Protein AF-A0A1I8AZL4-F1 (afdb_monomer_lite)

InterPro domains:
  IPR000169 Cysteine peptidase, cysteine active site [PS00139] (176-187)
  IPR000668 Peptidase C1A, papain C-terminal [PF00112] (156-200)
  IPR038765 Papain-like cysteine peptidase superfamily [SSF54001] (91-202)

Foldseek 3Di:
DVVVVVVVVVVVVVVVPPDPPDPAPLVVLLVCVVVCPPCPSVVVNLVVCCVLLVVQAHDDPVLSNQVSVLQNVCVVVVHHDHSVRVNVLSNVQSVVCVVCVPPDHDGDHNLSRDDPVLVVQCQLDDDDPVPPDDPPPCPPPPPPPVPPPPPPPDPDDDLCVVPVLCNVLLVDDDDPPSHSCCVVVVVLSVVLSVVQVVCVVVVHHDDPDVVCSPDPPPD

Secondary structure (DSSP, 8-state):
-HHHHHHHHHHHHHHHSS---PPPHHHHHHHHGGG-TTSHHHHHHHHHHHHHHTTTS---HHHHHHHHHHHHHHHHTT----HHHHHHHHHHHHHHHHHSTTSS-----HHHHS-HHHHHHH-------TT----------S------------S---HHHHTGGGHHHHT------SSS-HHHHHHHHHHHHHHHHHHHHTT------TT-SS-TT--

pLDDT: mean 81.67, std 16.64, range [36.41, 97.75]

Structure (mmCIF, N/CA/C/O backbone):
data_AF-A0A1I8AZL4-F1
#
_entry.id   AF-A0A1I8AZL4-F1
#
loop_
_atom_site.group_PDB
_atom_site.id
_atom_site.type_symbol
_atom_site.label_atom_id
_atom_site.label_alt_id
_atom_site.label_comp_id
_atom_site.label_asym_id
_atom_site.label_entity_id
_atom_site.label_seq_id
_atom_site.pdbx_PDB_ins_code
_atom_site.Cartn_x
_atom_site.Cartn_y
_atom_site.Cartn_z
_atom_site.occupancy
_atom_site.B_iso_or_equiv
_atom_site.auth_seq_id
_atom_site.auth_comp_id
_atom_site.auth_asym_id
_atom_site.auth_atom_id
_atom_site.pdbx_PDB_model_num
ATOM 1 N N . MET A 1 1 ? -29.964 42.910 39.315 1.00 57.50 1 MET A N 1
ATOM 2 C CA . MET A 1 1 ? -28.602 42.397 39.606 1.00 57.50 1 MET A CA 1
ATOM 3 C C . MET A 1 1 ? -28.566 40.896 39.919 1.00 57.50 1 MET A C 1
ATOM 5 O O . MET A 1 1 ? -27.842 40.193 39.232 1.00 57.50 1 MET A O 1
ATOM 9 N N . LYS A 1 2 ? -29.392 40.355 40.836 1.00 55.28 2 LYS A N 1
ATOM 10 C CA . LYS A 1 2 ? -29.402 38.905 41.165 1.00 55.28 2 LYS A CA 1
ATOM 11 C C . LYS A 1 2 ? -29.653 37.951 39.973 1.00 55.28 2 LYS A C 1
ATOM 13 O O . LYS A 1 2 ? -29.017 36.909 39.899 1.00 55.28 2 LYS A O 1
ATOM 18 N N . LYS A 1 3 ? -30.506 38.318 39.004 1.00 54.09 3 LYS A N 1
ATOM 19 C CA . LYS A 1 3 ? -30.780 37.492 37.803 1.00 54.09 3 LYS A CA 1
ATOM 20 C C . LYS A 1 3 ? -29.596 37.392 36.821 1.00 54.09 3 LYS A C 1
ATOM 22 O O . LYS A 1 3 ? -29.449 36.369 36.170 1.00 54.09 3 LYS A O 1
ATOM 27 N N . ILE A 1 4 ? -28.738 38.415 36.746 1.00 63.59 4 ILE A N 1
ATOM 28 C CA . ILE A 1 4 ? -27.563 38.432 35.851 1.00 63.59 4 ILE A CA 1
ATOM 29 C C . ILE A 1 4 ? -26.441 37.550 36.415 1.00 63.59 4 ILE A C 1
ATOM 31 O O . ILE A 1 4 ? -25.789 36.832 35.666 1.00 63.59 4 ILE A O 1
ATOM 35 N N . ILE A 1 5 ? -26.275 37.541 37.742 1.00 64.25 5 ILE A N 1
ATOM 36 C CA . ILE A 1 5 ? -25.286 36.700 38.433 1.00 64.25 5 ILE A CA 1
ATOM 37 C C . ILE A 1 5 ? -25.615 35.212 38.245 1.00 64.25 5 ILE A C 1
ATOM 39 O O . ILE A 1 5 ? -24.725 34.430 37.939 1.00 64.25 5 ILE A O 1
ATOM 43 N N . ILE A 1 6 ? -26.896 34.829 38.323 1.00 68.44 6 ILE A N 1
ATOM 44 C CA . ILE A 1 6 ? -27.330 33.437 38.109 1.00 68.44 6 ILE A CA 1
ATOM 45 C C . ILE A 1 6 ? -27.052 32.978 36.669 1.00 68.44 6 ILE A C 1
ATOM 47 O O . ILE A 1 6 ? -26.569 31.869 36.471 1.00 68.44 6 ILE A O 1
ATOM 51 N N . ILE A 1 7 ? -27.285 33.831 35.664 1.00 69.44 7 ILE A N 1
ATOM 52 C CA . ILE A 1 7 ? -26.999 33.500 34.258 1.00 69.44 7 ILE A CA 1
ATOM 53 C C . ILE A 1 7 ? -25.492 33.338 34.027 1.00 69.44 7 ILE A C 1
ATOM 55 O O . ILE A 1 7 ? -25.085 32.376 33.384 1.00 69.44 7 ILE A O 1
ATOM 59 N N . PHE A 1 8 ? -24.654 34.213 34.593 1.00 61.19 8 PHE A N 1
ATOM 60 C CA . PHE A 1 8 ? -23.197 34.073 34.501 1.00 61.19 8 PHE A CA 1
ATOM 61 C C . PHE A 1 8 ? -22.679 32.831 35.232 1.00 61.19 8 PHE A C 1
ATOM 63 O O . PHE A 1 8 ? -21.804 32.155 34.705 1.00 61.19 8 PHE A O 1
ATOM 70 N N . SER A 1 9 ? -23.236 32.476 36.392 1.00 64.56 9 SER A N 1
ATOM 71 C CA . SER A 1 9 ? -22.875 31.239 37.096 1.00 64.56 9 SER A CA 1
ATOM 72 C C . SER A 1 9 ? -23.309 29.987 36.332 1.00 64.56 9 SER A C 1
ATOM 74 O O . SER A 1 9 ? -22.544 29.033 36.262 1.00 64.56 9 SER A O 1
ATOM 76 N N . ILE A 1 10 ? -24.490 29.992 35.706 1.00 65.56 10 ILE A N 1
ATOM 77 C CA . ILE A 1 10 ? -24.957 28.879 34.867 1.00 65.56 10 ILE A CA 1
ATOM 78 C C . ILE A 1 10 ? -24.106 28.770 33.596 1.00 65.56 10 ILE A C 1
ATOM 80 O O . ILE A 1 10 ? -23.675 27.675 33.258 1.00 65.56 10 ILE A O 1
ATOM 84 N N . LEU A 1 11 ? -23.788 29.882 32.926 1.00 60.03 11 LEU A N 1
ATOM 85 C CA . LEU A 1 11 ? -22.903 29.888 31.756 1.00 60.03 11 LEU A CA 1
ATOM 86 C C . LEU A 1 11 ? -21.470 29.476 32.110 1.00 60.03 11 LEU A C 1
ATOM 88 O O . LEU A 1 11 ? -20.845 28.773 31.327 1.00 60.03 11 LEU A O 1
ATOM 92 N N . LEU A 1 12 ? -20.961 29.846 33.289 1.00 59.78 12 LEU A N 1
ATOM 93 C CA . LEU A 1 12 ? -19.657 29.401 33.780 1.00 59.78 12 LEU A CA 1
ATOM 94 C C . LEU A 1 12 ? -19.668 27.896 34.092 1.00 59.78 12 LEU A C 1
ATOM 96 O O . LEU A 1 12 ? -18.727 27.206 33.732 1.00 59.78 12 LEU A O 1
ATOM 100 N N . ILE A 1 13 ? -20.743 27.353 34.673 1.00 59.44 13 ILE A N 1
ATOM 101 C CA . ILE A 1 13 ? -20.894 25.904 34.901 1.00 59.44 13 ILE A CA 1
ATOM 102 C C . ILE A 1 13 ? -21.040 25.145 33.569 1.00 59.44 13 ILE A C 1
ATOM 104 O O . ILE A 1 13 ? -20.417 24.099 33.390 1.00 59.44 13 ILE A O 1
ATOM 108 N N . ILE A 1 14 ? -21.782 25.684 32.597 1.00 56.72 14 ILE A N 1
ATOM 109 C CA . ILE A 1 14 ? -21.895 25.117 31.241 1.00 56.72 14 ILE A CA 1
ATOM 110 C C . ILE A 1 14 ? -20.537 25.180 30.512 1.00 56.72 14 ILE A C 1
ATOM 112 O O . ILE A 1 14 ? -20.168 24.229 29.837 1.00 56.72 14 ILE A O 1
ATOM 116 N N . ASN A 1 15 ? -19.745 26.240 30.709 1.00 51.78 15 ASN A N 1
ATOM 117 C CA . ASN A 1 15 ? -18.417 26.415 30.103 1.00 51.78 15 ASN A CA 1
ATOM 118 C C . ASN A 1 15 ? -17.266 25.742 30.888 1.00 51.78 15 ASN A C 1
ATOM 120 O O . ASN A 1 15 ? -16.141 25.704 30.410 1.00 51.78 15 ASN A O 1
ATOM 124 N N . ILE A 1 16 ? -17.519 25.217 32.092 1.00 51.12 16 ILE A N 1
ATOM 125 C CA . ILE A 1 16 ? -16.607 24.306 32.814 1.00 51.12 16 ILE A CA 1
ATOM 126 C C . ILE A 1 16 ? -16.961 22.841 32.495 1.00 51.12 16 ILE A C 1
ATOM 128 O O . ILE A 1 16 ? -16.108 21.957 32.565 1.00 51.12 16 ILE A O 1
ATOM 132 N N . THR A 1 17 ? -18.206 22.573 32.086 1.00 46.88 17 THR A N 1
ATOM 133 C CA . THR A 1 17 ? -18.660 21.262 31.588 1.00 46.88 17 THR A CA 1
ATOM 134 C C . THR A 1 17 ? -18.467 21.080 30.079 1.00 46.88 17 THR A C 1
ATOM 136 O O . THR A 1 17 ? -18.760 20.001 29.557 1.00 46.88 17 THR A O 1
ATOM 139 N N . THR A 1 18 ? -17.870 22.054 29.378 1.00 46.81 18 THR A N 1
ATOM 140 C CA . THR A 1 18 ? -17.284 21.869 28.041 1.00 46.81 18 THR A CA 1
ATOM 141 C C . THR A 1 18 ? -16.035 20.983 28.134 1.00 46.81 18 THR A C 1
ATOM 143 O O . THR A 1 18 ? -14.887 21.406 28.100 1.00 46.81 18 THR A O 1
ATOM 146 N N . THR A 1 19 ? -16.309 19.686 28.263 1.00 46.75 19 THR A N 1
ATOM 147 C CA . THR A 1 19 ? -15.506 18.551 27.807 1.00 46.75 19 THR A CA 1
ATOM 148 C C . THR A 1 19 ? -14.024 18.572 28.198 1.00 46.75 19 THR A C 1
ATOM 150 O O . THR A 1 19 ? -13.158 18.919 27.392 1.00 46.75 19 THR A O 1
ATOM 153 N N . LYS A 1 20 ? -13.691 18.000 29.365 1.00 42.03 20 LYS A N 1
ATOM 154 C CA . LYS A 1 20 ? -12.466 17.185 29.446 1.00 42.03 20 LYS A CA 1
ATOM 155 C C . LYS A 1 20 ? -12.614 16.075 28.403 1.00 42.03 20 LYS A C 1
ATOM 157 O O . LYS A 1 20 ? -13.238 15.049 28.661 1.00 42.03 20 LYS A O 1
ATOM 162 N N . LYS A 1 21 ? -12.134 16.322 27.186 1.00 58.59 21 LYS A N 1
ATOM 163 C CA . LYS A 1 21 ? -12.084 15.319 26.129 1.00 58.59 21 LYS A CA 1
ATOM 164 C C . LYS A 1 21 ? -10.988 14.345 26.538 1.00 58.59 21 LYS A C 1
ATOM 166 O O . LYS A 1 21 ? -9.808 14.646 26.387 1.00 58.59 21 LYS A O 1
ATOM 171 N N . TYR A 1 22 ? -11.383 13.243 27.171 1.00 61.88 22 TYR A N 1
ATOM 172 C CA . TYR A 1 22 ? -10.455 12.157 27.460 1.00 61.88 22 TYR A CA 1
ATOM 173 C C . TYR A 1 22 ? -9.790 11.729 26.144 1.00 61.88 22 TYR A C 1
ATOM 175 O O . TYR A 1 22 ? -10.479 11.694 25.117 1.00 61.88 22 TYR A O 1
ATOM 183 N N . PRO A 1 23 ? -8.468 11.485 26.149 1.00 73.88 23 PRO A N 1
ATOM 184 C CA . PRO A 1 23 ? -7.766 11.049 24.953 1.00 73.88 23 PRO A CA 1
ATOM 185 C C . PRO A 1 23 ? -8.394 9.753 24.441 1.00 73.88 23 PRO A C 1
ATOM 187 O O . PRO A 1 23 ? -8.890 8.937 25.220 1.00 73.88 23 PRO A O 1
ATOM 190 N N . ASP A 1 24 ? -8.422 9.594 23.121 1.00 87.06 24 ASP A N 1
ATOM 191 C CA . ASP A 1 24 ? -8.959 8.389 22.503 1.00 87.06 24 ASP A CA 1
ATOM 192 C C . ASP A 1 24 ? -8.153 7.166 22.996 1.00 87.06 24 ASP A C 1
ATOM 194 O O . ASP A 1 24 ? -6.919 7.210 22.943 1.00 87.06 24 ASP A O 1
ATOM 198 N N . PRO A 1 25 ? -8.794 6.077 23.469 1.00 88.19 25 PRO A N 1
ATOM 199 C CA . PRO A 1 25 ? -8.074 4.906 23.977 1.00 88.19 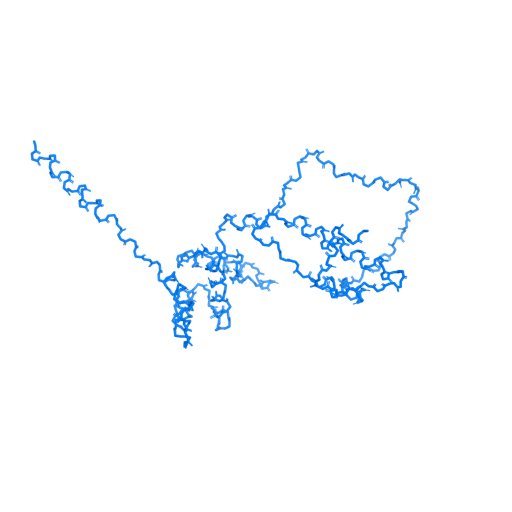25 PRO A CA 1
ATOM 200 C C . PRO A 1 25 ? -7.079 4.315 22.969 1.00 88.19 25 PRO A C 1
ATOM 202 O O . PRO A 1 25 ? -6.038 3.783 23.358 1.00 88.19 25 PRO A O 1
ATOM 205 N N . LEU A 1 26 ? -7.371 4.430 21.669 1.00 89.12 26 LEU A N 1
ATOM 206 C CA . LEU A 1 26 ? -6.462 4.015 20.606 1.00 89.12 26 LEU A CA 1
ATOM 207 C C . LEU A 1 26 ? -5.189 4.867 20.592 1.00 89.12 26 LEU A C 1
ATOM 209 O O . LEU A 1 26 ? -4.090 4.327 20.473 1.00 89.12 26 LEU A O 1
ATOM 213 N N . GLU A 1 27 ? -5.320 6.186 20.738 1.00 85.31 27 GLU A N 1
ATOM 214 C CA . GLU A 1 27 ? -4.174 7.098 20.769 1.00 85.31 27 GLU A CA 1
ATOM 215 C C . GLU A 1 27 ? -3.281 6.830 21.984 1.00 85.31 27 GLU A C 1
ATOM 217 O O . GLU A 1 27 ? -2.057 6.827 21.850 1.00 85.31 27 GLU A O 1
ATOM 222 N N . GLU A 1 28 ? -3.867 6.551 23.150 1.00 86.94 28 GLU A N 1
ATOM 223 C CA . GLU A 1 28 ? -3.118 6.200 24.362 1.00 86.94 28 GLU A CA 1
ATOM 224 C C . GLU A 1 28 ? -2.287 4.921 24.166 1.00 86.94 28 GLU A C 1
ATOM 226 O O . GLU A 1 28 ? -1.084 4.908 24.439 1.00 86.94 28 GLU A O 1
ATOM 231 N N . LEU A 1 29 ? -2.898 3.869 23.610 1.00 88.44 29 LEU A N 1
ATOM 232 C CA . LEU A 1 29 ? -2.219 2.602 23.331 1.00 88.44 29 LEU A CA 1
ATOM 233 C C . LEU A 1 29 ? -1.108 2.754 22.283 1.00 88.44 29 LEU A C 1
ATOM 235 O O . LEU A 1 29 ? -0.016 2.215 22.466 1.00 88.44 29 LEU A O 1
ATOM 239 N N . ILE A 1 30 ? -1.346 3.519 21.213 1.00 86.50 30 ILE A N 1
ATOM 240 C CA . ILE A 1 30 ? -0.335 3.787 20.178 1.00 86.50 30 ILE A CA 1
ATOM 241 C C . ILE A 1 30 ? 0.849 4.570 20.760 1.00 86.50 30 ILE A C 1
ATOM 243 O O . ILE A 1 30 ? 2.002 4.243 20.472 1.00 86.50 30 ILE A O 1
ATOM 247 N N . ASN A 1 31 ? 0.587 5.580 21.596 1.00 83.81 31 ASN A N 1
ATOM 248 C CA . ASN A 1 31 ? 1.631 6.388 22.233 1.00 83.81 31 ASN A CA 1
ATOM 249 C C . ASN A 1 31 ? 2.506 5.573 23.197 1.00 83.81 31 ASN A C 1
ATOM 251 O O . ASN A 1 31 ? 3.670 5.916 23.390 1.00 83.81 31 ASN A O 1
ATOM 255 N N . GLY A 1 32 ? 1.972 4.495 23.775 1.00 82.12 32 GLY A N 1
ATOM 256 C CA . GLY A 1 32 ? 2.722 3.586 24.640 1.00 82.12 32 GLY A CA 1
ATOM 257 C C . GLY A 1 32 ? 3.666 2.626 23.901 1.00 82.12 32 GLY A C 1
ATOM 258 O O . GLY A 1 32 ? 4.610 2.124 24.506 1.00 82.12 32 GLY A O 1
ATOM 259 N N . LEU A 1 33 ? 3.468 2.381 22.596 1.00 80.94 33 LEU A N 1
ATOM 260 C CA . LEU A 1 33 ? 4.239 1.383 21.833 1.00 80.94 33 LEU A CA 1
ATOM 261 C C . LEU A 1 33 ? 5.769 1.582 21.832 1.00 80.94 33 LEU A C 1
ATOM 263 O O . LEU A 1 33 ? 6.471 0.572 21.877 1.00 80.94 33 LEU A O 1
ATOM 267 N N . PRO A 1 34 ? 6.328 2.808 21.753 1.00 76.88 34 PRO A N 1
ATOM 268 C CA . PRO A 1 34 ? 7.780 3.000 21.747 1.00 76.88 34 PRO A CA 1
ATOM 269 C C . PRO A 1 34 ? 8.486 2.556 23.040 1.00 76.88 34 PRO A C 1
ATOM 271 O O . PRO A 1 34 ? 9.690 2.328 23.007 1.00 76.88 34 PRO A O 1
ATOM 274 N N . GLY A 1 35 ? 7.760 2.430 24.158 1.00 72.75 35 GLY A N 1
ATOM 275 C CA . GLY A 1 35 ? 8.291 1.993 25.457 1.00 72.75 35 GLY A CA 1
ATOM 276 C C . GLY A 1 35 ? 8.001 0.528 25.808 1.00 72.75 35 GLY A C 1
ATOM 277 O O . GLY A 1 35 ? 8.213 0.123 26.949 1.00 72.75 35 GLY A O 1
ATOM 278 N N . ASP A 1 36 ? 7.477 -0.265 24.870 1.00 80.44 36 ASP A N 1
ATOM 279 C CA . ASP A 1 36 ? 6.947 -1.604 25.144 1.00 80.44 36 ASP A CA 1
ATOM 280 C C . ASP A 1 36 ? 7.998 -2.725 25.047 1.00 80.44 36 ASP A C 1
ATOM 282 O O . ASP A 1 36 ? 7.994 -3.528 24.113 1.00 80.44 36 ASP A O 1
ATOM 286 N N . SER A 1 37 ? 8.899 -2.810 26.028 1.00 73.06 37 SER A N 1
ATOM 287 C CA . SER A 1 37 ? 9.992 -3.800 26.033 1.00 73.06 37 SER A CA 1
ATOM 288 C C . SER A 1 37 ? 9.531 -5.266 26.053 1.00 73.06 37 SER A C 1
ATOM 290 O O . SER A 1 37 ? 10.267 -6.140 25.602 1.00 73.06 37 SER A O 1
ATOM 292 N N . TYR A 1 38 ? 8.332 -5.547 26.576 1.00 77.56 38 TYR A N 1
ATOM 293 C CA . TYR A 1 38 ? 7.810 -6.910 26.767 1.00 77.56 38 TYR A CA 1
ATOM 294 C C . TYR A 1 38 ? 6.620 -7.252 25.853 1.00 77.56 38 TYR A C 1
ATOM 296 O O . TYR A 1 38 ? 6.034 -8.324 25.991 1.00 77.56 38 TYR A O 1
ATOM 304 N N . GLY A 1 39 ? 6.232 -6.363 24.931 1.00 84.19 39 GLY A N 1
ATOM 305 C CA . GLY A 1 39 ? 5.087 -6.586 24.038 1.00 84.19 39 GLY A CA 1
ATOM 306 C C . GLY A 1 39 ? 3.713 -6.507 24.725 1.00 84.19 39 GLY A C 1
ATOM 307 O O . GLY A 1 39 ? 2.712 -6.948 24.157 1.00 84.19 39 GLY A O 1
ATOM 308 N N . VAL A 1 40 ? 3.641 -5.981 25.951 1.00 86.19 40 VAL A N 1
ATOM 309 C CA . VAL A 1 40 ? 2.408 -5.899 26.751 1.00 86.19 40 VAL A CA 1
ATOM 310 C C . VAL A 1 40 ? 1.451 -4.868 26.160 1.00 86.19 40 VAL A C 1
ATOM 312 O O . VAL A 1 40 ? 0.250 -5.123 26.060 1.00 86.19 40 VAL A O 1
ATOM 315 N N . ILE A 1 41 ? 1.964 -3.701 25.768 1.00 86.56 41 ILE A N 1
ATOM 316 C CA . ILE A 1 41 ? 1.155 -2.631 25.167 1.00 86.56 41 ILE A CA 1
ATOM 317 C C . ILE A 1 41 ? 0.691 -3.062 23.775 1.00 86.56 41 ILE A C 1
ATOM 319 O O . ILE A 1 41 ? -0.475 -2.874 23.434 1.00 86.56 41 ILE A O 1
ATOM 323 N N . LEU A 1 42 ? 1.565 -3.721 23.015 1.00 87.12 42 LEU A N 1
ATOM 324 C CA . LEU A 1 42 ? 1.249 -4.337 21.734 1.00 87.12 42 LEU A CA 1
ATOM 325 C C . LEU A 1 42 ? 0.118 -5.367 21.866 1.00 87.12 42 LEU A C 1
ATOM 327 O O . LEU A 1 42 ? -0.836 -5.321 21.092 1.00 87.12 42 LEU A O 1
ATOM 331 N N . GLY A 1 43 ? 0.179 -6.254 22.865 1.00 90.50 43 GLY A N 1
ATOM 332 C CA . GLY A 1 43 ? -0.887 -7.219 23.149 1.00 90.50 43 GLY A CA 1
ATOM 333 C C . GLY A 1 43 ? -2.220 -6.541 23.476 1.00 90.50 43 GLY A C 1
ATOM 334 O O . GLY A 1 43 ? -3.238 -6.846 22.857 1.00 90.50 43 GLY A O 1
ATOM 335 N N . LYS A 1 44 ? -2.204 -5.543 24.372 1.00 92.62 44 LYS A N 1
ATOM 336 C CA . LYS A 1 44 ? -3.398 -4.751 24.718 1.00 92.62 44 LYS A CA 1
ATOM 337 C C . LYS A 1 44 ? -3.989 -4.024 23.511 1.00 92.62 44 LYS A C 1
ATOM 339 O O . LYS A 1 44 ? -5.209 -3.956 23.384 1.00 92.62 44 LYS A O 1
ATOM 344 N N . LEU A 1 45 ? -3.143 -3.489 22.630 1.00 92.69 45 LEU A N 1
ATOM 345 C CA . LEU A 1 45 ? -3.575 -2.830 21.402 1.00 92.69 45 LEU A CA 1
ATOM 346 C C . LEU A 1 45 ? -4.233 -3.817 20.437 1.00 92.69 45 LEU A C 1
ATOM 348 O O . LEU A 1 45 ? -5.314 -3.531 19.934 1.00 92.69 45 LEU A O 1
ATOM 352 N N . ILE A 1 46 ? -3.637 -4.990 20.220 1.00 94.44 46 ILE A N 1
ATOM 353 C CA . ILE A 1 46 ? -4.232 -6.041 19.383 1.00 94.44 46 ILE A CA 1
ATOM 354 C C . ILE A 1 46 ? -5.601 -6.461 19.934 1.00 94.44 46 ILE A C 1
ATOM 356 O O . ILE A 1 46 ? -6.572 -6.517 19.177 1.00 94.44 46 ILE A O 1
ATOM 360 N N . ASP A 1 47 ? -5.711 -6.689 21.245 1.00 95.38 47 ASP A N 1
ATOM 361 C CA . ASP A 1 47 ? -6.978 -7.040 21.895 1.00 95.38 47 ASP A CA 1
ATOM 362 C C . ASP A 1 47 ? -8.025 -5.931 21.758 1.00 95.38 47 ASP A C 1
ATOM 364 O O . ASP A 1 47 ? -9.207 -6.201 21.515 1.00 95.38 47 ASP A O 1
ATOM 368 N N . TYR A 1 48 ? -7.598 -4.674 21.895 1.00 95.75 48 TYR A N 1
ATOM 369 C CA . TYR A 1 48 ? -8.458 -3.515 21.705 1.00 95.75 48 TYR A CA 1
ATOM 370 C C . TYR A 1 48 ? -8.970 -3.433 20.264 1.00 95.75 48 TYR A C 1
ATOM 372 O O . TYR A 1 48 ? -10.178 -3.351 20.051 1.00 95.75 48 TYR A O 1
ATOM 380 N N . LEU A 1 49 ? -8.080 -3.541 19.274 1.00 96.62 49 LEU A N 1
ATOM 381 C CA . LEU A 1 49 ? -8.423 -3.526 17.850 1.00 96.62 49 LEU A CA 1
ATOM 382 C C . LEU A 1 49 ? -9.362 -4.678 17.479 1.00 96.62 49 LEU A C 1
ATOM 384 O O . LEU A 1 49 ? -10.336 -4.468 16.758 1.00 96.62 49 LEU A O 1
ATOM 388 N N . LYS A 1 50 ? -9.124 -5.879 18.017 1.00 96.88 50 LYS A N 1
ATOM 389 C CA . LYS A 1 50 ? -9.981 -7.052 17.805 1.00 96.88 50 LYS A CA 1
ATOM 390 C C . LYS A 1 50 ? -11.407 -6.810 18.295 1.00 96.88 50 LYS A C 1
ATOM 392 O O . LYS A 1 50 ? -12.357 -7.159 17.599 1.00 96.88 50 LYS A O 1
ATOM 397 N N . LYS A 1 51 ? -11.569 -6.179 19.462 1.00 97.06 51 LYS A N 1
ATOM 398 C CA . LYS A 1 51 ? -12.886 -5.801 20.004 1.00 97.06 51 LYS A CA 1
ATOM 399 C C . LYS A 1 51 ? -13.528 -4.659 19.216 1.00 97.06 51 LYS A C 1
ATOM 401 O O . LYS A 1 51 ? -14.714 -4.728 18.915 1.00 97.06 51 LYS A O 1
ATOM 406 N N . LEU A 1 52 ? -12.748 -3.632 18.880 1.00 96.81 52 LEU A N 1
ATOM 407 C CA . LEU A 1 52 ? -13.219 -2.427 18.197 1.00 96.81 52 LEU A CA 1
ATOM 408 C C . LEU A 1 52 ? -13.717 -2.722 16.776 1.00 96.81 52 LEU A C 1
ATOM 410 O O . LEU A 1 52 ? -14.735 -2.172 16.351 1.00 96.81 52 LEU A O 1
ATOM 414 N N . LEU A 1 53 ? -12.985 -3.567 16.044 1.00 97.50 53 LEU A N 1
ATOM 415 C CA . LEU A 1 53 ? -13.212 -3.834 14.623 1.00 97.50 53 LEU A CA 1
ATOM 416 C C . LEU A 1 53 ? -13.924 -5.155 14.353 1.00 97.50 53 LEU A C 1
ATOM 418 O O . LEU A 1 53 ? -14.577 -5.263 13.321 1.00 97.50 53 LEU A O 1
ATOM 422 N N . GLY A 1 54 ? -13.852 -6.133 15.260 1.00 95.88 54 GLY A N 1
ATOM 423 C CA . GLY A 1 54 ? -14.409 -7.477 15.070 1.00 95.88 54 GLY A CA 1
ATOM 424 C C . GLY A 1 54 ? -15.853 -7.525 14.546 1.00 95.88 54 GLY A C 1
ATOM 425 O O . GLY A 1 54 ? -16.105 -8.288 13.614 1.00 95.88 54 GLY A O 1
ATOM 426 N N . PRO A 1 55 ? -16.791 -6.702 15.060 1.00 96.88 55 PRO A N 1
ATOM 427 C CA . PRO A 1 55 ? -18.169 -6.668 14.559 1.00 96.88 55 PRO A CA 1
ATOM 428 C C . PRO A 1 55 ? -18.332 -6.133 13.125 1.00 96.88 55 PRO A C 1
ATOM 430 O O . PRO A 1 55 ? -19.360 -6.376 12.503 1.00 96.88 55 PRO A O 1
ATOM 433 N N . ILE A 1 56 ? -17.355 -5.377 12.614 1.00 96.88 56 ILE A N 1
ATOM 434 C CA . ILE A 1 56 ? -17.431 -4.647 11.336 1.00 96.88 56 ILE A CA 1
ATOM 435 C C . ILE A 1 56 ? -16.565 -5.331 10.275 1.00 96.88 56 ILE A C 1
ATOM 437 O O . ILE A 1 56 ? -17.005 -5.605 9.161 1.00 96.88 56 ILE A O 1
ATOM 441 N N . LEU A 1 57 ? -15.309 -5.582 10.630 1.00 96.31 57 LEU A N 1
ATOM 442 C CA . LEU A 1 57 ? -14.278 -6.143 9.780 1.00 96.31 57 LEU A CA 1
ATOM 443 C C . LEU A 1 57 ? -13.489 -7.154 10.624 1.00 96.31 57 LEU A C 1
ATOM 445 O O . LEU A 1 57 ? -12.535 -6.767 11.302 1.00 96.31 57 LEU A O 1
ATOM 449 N N . PRO A 1 58 ? -13.890 -8.437 10.635 1.00 94.94 58 PRO A N 1
ATOM 450 C CA . PRO A 1 58 ? -13.179 -9.455 11.392 1.00 94.94 58 PRO A CA 1
ATOM 451 C C . PRO A 1 58 ? -11.785 -9.663 10.789 1.00 94.94 58 PRO A C 1
ATOM 453 O O . PRO A 1 58 ? -11.647 -10.131 9.658 1.00 94.94 58 PRO A O 1
ATOM 456 N N . LEU A 1 59 ? -10.758 -9.290 11.553 1.00 95.81 59 LEU A N 1
ATOM 457 C CA . LEU A 1 59 ? -9.350 -9.428 11.188 1.00 95.81 59 LEU A CA 1
ATOM 458 C C . LEU A 1 59 ? -8.739 -10.636 11.900 1.00 95.81 59 LEU A C 1
ATOM 460 O O . LEU A 1 59 ? -8.999 -10.863 13.084 1.00 95.81 59 LEU A O 1
ATOM 464 N N . ASN A 1 60 ? -7.906 -11.396 11.190 1.00 95.62 60 ASN A N 1
ATOM 465 C CA . ASN A 1 60 ? -7.090 -12.434 11.824 1.00 95.62 60 ASN A CA 1
ATOM 466 C C . ASN A 1 60 ? -5.870 -11.831 12.551 1.00 95.62 60 ASN A C 1
ATOM 468 O O . ASN A 1 60 ? -5.556 -10.650 12.401 1.00 95.62 60 ASN A O 1
ATOM 472 N N . ASP A 1 61 ? -5.145 -12.648 13.317 1.00 93.75 61 ASP A N 1
ATOM 473 C CA . ASP A 1 61 ? -4.022 -12.170 14.134 1.00 93.75 61 ASP A CA 1
ATOM 474 C C . ASP A 1 61 ? -2.874 -11.566 13.302 1.00 93.75 61 ASP A C 1
ATOM 476 O O . ASP A 1 61 ? -2.204 -10.640 13.760 1.00 93.75 61 ASP A O 1
ATOM 480 N N . ALA A 1 62 ? -2.647 -12.039 12.071 1.00 94.75 62 ALA A N 1
ATOM 481 C CA . ALA A 1 62 ? -1.641 -11.462 11.178 1.00 94.75 62 ALA A CA 1
ATOM 482 C C . ALA A 1 62 ? -2.086 -10.095 10.631 1.00 94.75 62 ALA A C 1
ATOM 484 O O . ALA A 1 62 ? -1.284 -9.167 10.568 1.00 94.75 62 ALA A O 1
ATOM 485 N N . GLU A 1 63 ? -3.368 -9.950 10.286 1.00 95.75 63 GLU A N 1
ATOM 486 C CA . GLU A 1 63 ? -3.962 -8.683 9.846 1.00 95.75 63 GLU A CA 1
ATOM 487 C C . GLU A 1 63 ? -3.992 -7.647 10.985 1.00 95.75 63 GLU A C 1
ATOM 489 O O . GLU A 1 63 ? -3.721 -6.474 10.747 1.00 95.75 63 GLU A O 1
ATOM 494 N N . LEU A 1 64 ? -4.239 -8.068 12.232 1.00 95.75 64 LEU A N 1
ATOM 495 C CA . LEU A 1 64 ? -4.165 -7.194 13.412 1.00 95.75 64 LEU A CA 1
ATOM 496 C C . LEU A 1 64 ? -2.733 -6.722 13.700 1.00 95.75 64 LEU A C 1
ATOM 498 O O . LEU A 1 64 ? -2.525 -5.560 14.058 1.00 95.75 64 LEU A O 1
ATOM 502 N N . ARG A 1 65 ? -1.737 -7.599 13.528 1.00 92.88 65 ARG A N 1
ATOM 503 C CA . ARG A 1 65 ? -0.318 -7.229 13.647 1.00 92.88 65 ARG A CA 1
ATOM 504 C C . ARG A 1 65 ? 0.102 -6.244 12.559 1.00 92.88 65 ARG A C 1
ATOM 506 O O . ARG A 1 65 ? 0.709 -5.233 12.894 1.00 92.88 65 ARG A O 1
ATOM 513 N N . ASP A 1 66 ? -0.258 -6.493 11.297 1.00 94.62 66 ASP A N 1
ATOM 514 C CA . ASP A 1 66 ? 0.021 -5.549 10.203 1.00 94.62 66 ASP A CA 1
ATOM 515 C C . ASP A 1 66 ? -0.645 -4.195 10.471 1.00 94.62 66 ASP A C 1
ATOM 517 O O . ASP A 1 66 ? 0.043 -3.179 10.460 1.00 94.62 66 ASP A O 1
ATOM 521 N N . LEU A 1 67 ? -1.932 -4.172 10.845 1.00 95.81 67 LEU A N 1
ATOM 522 C CA . LEU A 1 67 ? -2.631 -2.935 11.212 1.00 95.81 67 LEU A CA 1
ATOM 523 C C . LEU A 1 67 ? -1.914 -2.184 12.342 1.00 95.81 67 LEU A C 1
ATOM 525 O O . LEU A 1 67 ? -1.787 -0.962 12.291 1.00 95.81 67 LEU A O 1
ATOM 529 N N . THR A 1 68 ? -1.405 -2.902 13.340 1.00 93.06 68 THR A N 1
ATOM 530 C CA . THR A 1 68 ? -0.664 -2.291 14.447 1.00 93.06 68 THR A CA 1
ATOM 531 C C . THR A 1 68 ? 0.641 -1.644 13.978 1.00 93.06 68 THR A C 1
ATOM 533 O O . THR A 1 68 ? 0.959 -0.532 14.401 1.00 93.06 68 THR A O 1
ATOM 536 N N . GLU A 1 69 ? 1.374 -2.283 13.064 1.00 91.94 69 GLU A N 1
ATOM 537 C CA . GLU A 1 69 ? 2.556 -1.669 12.449 1.00 91.94 69 GLU A CA 1
ATOM 538 C C . GLU A 1 69 ? 2.187 -0.440 11.609 1.00 91.94 69 GLU A C 1
ATOM 540 O O . GLU A 1 69 ? 2.869 0.579 11.709 1.00 91.94 69 GLU A O 1
ATOM 545 N N . ARG A 1 70 ? 1.066 -0.455 10.871 1.00 93.75 70 ARG A N 1
ATOM 546 C CA . ARG A 1 70 ? 0.582 0.739 10.145 1.00 93.75 70 ARG A CA 1
ATOM 547 C C . ARG A 1 70 ? 0.226 1.888 11.086 1.00 93.75 70 ARG A C 1
ATOM 549 O O . ARG A 1 70 ? 0.580 3.033 10.815 1.00 93.75 70 ARG A O 1
ATOM 556 N N . LEU A 1 71 ? -0.424 1.605 12.213 1.00 93.06 71 LEU A N 1
ATOM 557 C CA . LEU A 1 71 ? -0.729 2.613 13.235 1.00 93.06 71 LEU A CA 1
ATOM 558 C C . LEU A 1 71 ? 0.549 3.185 13.868 1.00 93.06 71 LEU A C 1
ATOM 560 O O . LEU A 1 71 ? 0.639 4.388 14.118 1.00 93.06 71 LEU A O 1
ATOM 564 N N . ARG A 1 72 ? 1.575 2.348 14.069 1.00 89.88 72 ARG A N 1
ATOM 565 C CA . ARG A 1 72 ? 2.902 2.796 14.512 1.00 89.88 72 ARG A CA 1
ATOM 566 C C . ARG A 1 72 ? 3.586 3.668 13.454 1.00 89.88 72 ARG A C 1
ATOM 568 O O . ARG A 1 72 ? 4.198 4.674 13.808 1.00 89.88 72 ARG A O 1
ATOM 575 N N . GLU A 1 73 ? 3.483 3.315 12.175 1.00 89.44 73 GLU A N 1
ATOM 576 C CA . GLU A 1 73 ? 3.998 4.117 11.058 1.00 89.44 73 GLU A CA 1
ATOM 577 C C . GLU A 1 73 ? 3.327 5.495 10.987 1.00 89.44 73 GLU A C 1
ATOM 579 O O . GLU A 1 73 ? 4.040 6.493 10.891 1.00 89.44 73 GLU A O 1
ATOM 584 N N . LEU A 1 74 ? 1.997 5.579 11.131 1.00 91.12 74 LEU A N 1
ATOM 585 C CA . LEU A 1 74 ? 1.282 6.862 11.242 1.00 91.12 74 LEU A CA 1
ATOM 586 C C . LEU A 1 74 ? 1.829 7.708 12.387 1.00 91.12 74 LEU A C 1
ATOM 588 O O . LEU A 1 74 ? 2.110 8.894 12.210 1.00 91.12 74 LEU A O 1
ATOM 592 N N . LYS A 1 75 ? 2.040 7.087 13.552 1.00 89.12 75 LYS A N 1
ATOM 593 C CA . LYS A 1 75 ? 2.543 7.807 14.718 1.00 89.12 75 LYS A CA 1
ATOM 594 C C . LYS A 1 75 ? 3.958 8.340 14.514 1.00 89.12 75 LYS A C 1
ATOM 596 O O . LYS A 1 75 ? 4.247 9.449 14.957 1.00 89.12 75 LYS A O 1
ATOM 601 N N . ARG A 1 76 ? 4.831 7.587 13.832 1.00 88.44 76 ARG A N 1
ATOM 602 C CA . ARG A 1 76 ? 6.200 8.030 13.499 1.00 88.44 76 ARG A CA 1
ATOM 603 C C . ARG A 1 76 ? 6.223 9.294 12.644 1.00 88.44 76 ARG A C 1
ATOM 605 O O . ARG A 1 76 ? 7.197 10.032 12.706 1.00 88.44 76 ARG A O 1
ATOM 612 N N . VAL A 1 77 ? 5.172 9.535 11.864 1.00 88.25 77 VAL A N 1
ATOM 613 C CA . VAL A 1 77 ? 5.021 10.735 11.028 1.00 88.25 77 VAL A CA 1
ATOM 614 C C . VAL A 1 77 ? 4.107 11.778 11.679 1.00 88.25 77 VAL A C 1
ATOM 616 O O . VAL A 1 77 ? 3.587 12.654 10.996 1.00 88.25 77 VAL A O 1
ATOM 619 N N . GLU A 1 78 ? 3.915 11.671 12.999 1.00 90.38 78 GLU A N 1
ATOM 620 C CA . GLU A 1 78 ? 3.125 12.580 13.839 1.00 90.38 78 GLU A CA 1
ATOM 621 C C . GLU A 1 78 ? 1.647 12.689 13.435 1.00 90.38 78 GLU A C 1
ATOM 623 O O . GLU A 1 78 ? 0.970 13.672 13.734 1.00 90.38 78 GLU A O 1
ATOM 628 N N . LEU A 1 79 ? 1.116 11.648 12.792 1.00 89.81 79 LEU A N 1
ATOM 629 C CA . LEU A 1 79 ? -0.301 11.522 12.479 1.00 89.81 79 LEU A CA 1
ATOM 630 C C . LEU A 1 79 ? -0.982 10.593 13.487 1.00 89.81 79 LEU A C 1
ATOM 632 O O . LEU A 1 79 ? -0.393 9.623 13.970 1.00 89.81 79 LEU A O 1
ATOM 636 N N . SER A 1 80 ? -2.243 10.884 13.800 1.00 86.62 80 SER A N 1
ATOM 637 C CA . SER A 1 80 ? -3.095 10.023 14.617 1.00 86.62 80 SER A CA 1
ATOM 638 C C . SER A 1 80 ? -4.424 9.750 13.921 1.00 86.62 80 SER A C 1
ATOM 640 O O . SER A 1 80 ? -4.842 10.468 13.008 1.00 86.62 80 SER A O 1
ATOM 642 N N . ILE A 1 81 ? -5.069 8.670 14.347 1.00 91.75 81 ILE A N 1
ATOM 643 C CA . ILE A 1 81 ? -6.402 8.267 13.918 1.00 91.75 81 ILE A CA 1
ATOM 644 C C . ILE A 1 81 ? -7.197 7.899 15.168 1.00 91.75 81 ILE A C 1
ATOM 646 O O . ILE A 1 81 ? -6.674 7.249 16.073 1.00 91.75 81 ILE A O 1
ATOM 650 N N . THR A 1 82 ? -8.449 8.341 15.230 1.00 93.19 82 THR A N 1
ATOM 651 C CA . THR A 1 82 ? -9.344 8.044 16.353 1.00 93.19 82 THR A CA 1
ATOM 652 C C . THR A 1 82 ? -9.984 6.672 16.176 1.00 93.19 82 THR A C 1
ATOM 654 O O . THR A 1 82 ? -10.084 6.156 15.060 1.00 93.19 82 THR A O 1
ATOM 657 N N . SER A 1 83 ? -10.486 6.091 17.260 1.00 94.75 83 SER A N 1
ATOM 658 C CA . SER A 1 83 ? -11.231 4.831 17.233 1.00 94.75 83 SER A CA 1
ATOM 659 C C . SER A 1 83 ? -12.457 4.917 16.321 1.00 94.75 83 SER A C 1
ATOM 661 O O . SER A 1 83 ? -12.704 4.012 15.525 1.00 94.75 83 SER A O 1
ATOM 663 N N . ALA A 1 84 ? -13.184 6.037 16.379 1.00 94.62 84 ALA A N 1
ATOM 664 C CA . ALA A 1 84 ? -14.350 6.277 15.532 1.00 94.62 84 ALA A CA 1
ATOM 665 C C . ALA A 1 84 ? -13.974 6.359 14.043 1.00 94.62 84 ALA A C 1
ATOM 667 O O . ALA A 1 84 ? -14.638 5.765 13.195 1.00 94.62 84 ALA A O 1
ATOM 668 N N . GLU A 1 85 ? -12.884 7.058 13.718 1.00 94.69 85 GLU A N 1
ATOM 669 C CA . GLU A 1 85 ? -12.409 7.164 12.340 1.00 94.69 85 GLU A CA 1
ATOM 670 C C . GLU A 1 85 ? -11.915 5.811 11.817 1.00 94.69 85 GLU A C 1
ATOM 672 O O . GLU A 1 85 ? -12.256 5.415 10.704 1.00 94.69 85 GLU A O 1
ATOM 677 N N . LEU A 1 86 ? -11.191 5.047 12.637 1.00 96.31 86 LEU A N 1
ATOM 678 C CA . LEU A 1 86 ? -10.747 3.703 12.281 1.00 96.31 86 LEU A CA 1
ATOM 679 C C . LEU A 1 86 ? -11.933 2.762 12.003 1.00 96.31 86 LEU A C 1
ATOM 681 O O . LEU A 1 86 ? -11.908 2.021 11.019 1.00 96.31 86 LEU A O 1
ATOM 685 N N . GLN A 1 87 ? -13.000 2.825 12.809 1.00 97.00 87 GLN A N 1
ATOM 686 C CA . GLN A 1 87 ? -14.240 2.079 12.558 1.00 97.00 87 GLN A CA 1
ATOM 687 C C . GLN A 1 87 ? -14.923 2.510 11.254 1.00 97.00 87 GLN A C 1
ATOM 689 O O . GLN A 1 87 ? -15.372 1.653 10.491 1.00 97.00 87 GLN A O 1
ATOM 694 N N . ASN A 1 88 ? -14.951 3.812 10.950 1.00 96.69 88 ASN A N 1
ATOM 695 C CA . ASN A 1 88 ? -15.487 4.315 9.682 1.00 96.69 88 ASN A CA 1
ATOM 696 C C . ASN A 1 88 ? -14.715 3.753 8.480 1.00 96.69 88 ASN A C 1
ATOM 698 O O . ASN A 1 88 ? -15.330 3.284 7.518 1.00 96.69 88 ASN A O 1
ATOM 702 N N . ARG A 1 89 ? -13.376 3.740 8.538 1.00 96.44 89 ARG A N 1
ATOM 703 C CA . ARG A 1 89 ? -12.529 3.145 7.487 1.00 96.44 89 ARG A CA 1
ATOM 704 C C . ARG A 1 89 ? -12.754 1.639 7.366 1.00 96.44 89 ARG A C 1
ATOM 706 O O . ARG A 1 89 ? -12.890 1.130 6.255 1.00 96.44 89 ARG A O 1
ATOM 713 N N . ALA A 1 90 ? -12.871 0.927 8.486 1.00 97.38 90 ALA A N 1
ATOM 714 C CA . ALA A 1 90 ? -13.174 -0.503 8.488 1.00 97.38 90 ALA A CA 1
ATOM 715 C C . ALA A 1 90 ? -14.540 -0.810 7.848 1.00 97.38 90 ALA A C 1
ATOM 717 O O . ALA A 1 90 ? -14.653 -1.746 7.056 1.00 97.38 90 ALA A O 1
ATOM 718 N N . ASN A 1 91 ? -15.556 0.013 8.121 1.00 97.75 91 ASN A N 1
ATOM 719 C CA . ASN A 1 91 ? -16.876 -0.115 7.507 1.00 97.75 91 ASN A CA 1
ATOM 720 C C . ASN A 1 91 ? -16.823 0.113 5.986 1.00 97.75 91 ASN A C 1
ATOM 722 O O . ASN A 1 91 ? -17.412 -0.654 5.226 1.00 97.75 91 ASN A O 1
ATOM 726 N N . GLN A 1 92 ? -16.060 1.110 5.521 1.00 96.75 92 GLN A N 1
ATOM 727 C CA . GLN A 1 92 ? -15.825 1.328 4.086 1.00 96.75 92 GLN A CA 1
ATOM 728 C C . GLN A 1 92 ? -15.188 0.094 3.430 1.00 96.75 92 GLN A C 1
ATOM 730 O O . GLN A 1 92 ? -15.669 -0.367 2.397 1.00 96.75 92 GLN A O 1
ATOM 735 N N . VAL A 1 93 ? -14.158 -0.487 4.054 1.00 96.81 93 VAL A N 1
ATOM 736 C CA . VAL A 1 93 ? -13.505 -1.717 3.575 1.00 96.81 93 VAL A CA 1
ATOM 737 C C . VAL A 1 93 ? -14.492 -2.888 3.502 1.00 96.81 93 VAL A C 1
ATOM 739 O O . VAL A 1 93 ? -14.501 -3.614 2.507 1.00 96.81 93 VAL A O 1
ATOM 742 N N . ALA A 1 94 ? -15.342 -3.071 4.515 1.00 96.38 94 ALA A N 1
ATOM 743 C CA . ALA A 1 94 ? -16.347 -4.134 4.532 1.00 96.38 94 ALA A CA 1
ATOM 744 C C . ALA A 1 94 ? -17.387 -3.971 3.407 1.00 96.38 94 ALA A C 1
ATOM 746 O O . ALA A 1 94 ? -17.697 -4.937 2.706 1.00 96.38 94 ALA A O 1
ATOM 747 N N . ILE A 1 95 ? -17.876 -2.745 3.184 1.00 97.00 95 ILE A N 1
ATOM 748 C CA . ILE A 1 95 ? -18.806 -2.421 2.091 1.00 97.00 95 ILE A CA 1
ATOM 749 C C . ILE A 1 95 ? -18.163 -2.708 0.733 1.00 97.00 95 ILE A C 1
ATOM 751 O O . ILE A 1 95 ? -18.779 -3.371 -0.101 1.00 97.00 95 ILE A O 1
ATOM 755 N N . ILE A 1 96 ? -16.923 -2.259 0.526 1.00 96.56 96 ILE A N 1
ATOM 756 C CA . ILE A 1 96 ? -16.180 -2.489 -0.717 1.00 96.56 96 ILE A CA 1
ATOM 757 C C . ILE A 1 96 ? -16.032 -3.989 -0.972 1.00 96.56 96 ILE A C 1
ATOM 759 O O . ILE A 1 96 ? -16.418 -4.462 -2.033 1.00 96.56 96 ILE A O 1
ATOM 763 N N . ASN A 1 97 ? -15.559 -4.762 0.008 1.00 95.94 97 ASN A N 1
ATOM 764 C CA . ASN A 1 97 ? -15.376 -6.209 -0.151 1.00 95.94 97 ASN A CA 1
ATOM 765 C C . ASN A 1 97 ? -16.685 -6.955 -0.450 1.00 95.94 97 ASN A C 1
ATOM 767 O O . ASN A 1 97 ? -16.676 -7.961 -1.156 1.00 95.94 97 ASN A O 1
ATOM 771 N N . LYS A 1 98 ? -17.820 -6.460 0.056 1.00 95.81 98 LYS A N 1
ATOM 772 C CA . LYS A 1 98 ? -19.141 -6.990 -0.300 1.00 95.81 98 LYS A CA 1
ATOM 773 C C . LYS A 1 98 ? -19.507 -6.679 -1.755 1.00 95.81 98 LYS A C 1
ATOM 775 O O . LYS A 1 98 ? -20.126 -7.509 -2.412 1.00 95.81 98 LYS A O 1
ATOM 780 N N . GLN A 1 99 ? -19.148 -5.496 -2.251 1.00 96.75 99 GLN A N 1
ATOM 781 C CA . GLN A 1 99 ? -19.442 -5.059 -3.618 1.00 96.75 99 GLN A CA 1
ATOM 782 C C . GLN A 1 99 ? -18.539 -5.713 -4.669 1.00 96.75 99 GLN A C 1
ATOM 784 O O . GLN A 1 99 ? -19.003 -5.973 -5.773 1.00 96.75 99 GLN A O 1
ATOM 789 N N . THR A 1 100 ? -17.274 -5.992 -4.347 1.00 95.25 100 THR A N 1
ATOM 790 C CA . THR A 1 100 ? -16.303 -6.532 -5.315 1.00 95.25 100 THR A CA 1
ATOM 791 C C . THR A 1 100 ? -16.520 -8.003 -5.650 1.00 95.25 100 THR A C 1
ATOM 793 O O . THR A 1 100 ? -15.878 -8.510 -6.564 1.00 95.25 100 THR A O 1
ATOM 796 N N . GLY A 1 101 ? -17.365 -8.723 -4.903 1.00 91.31 101 GLY A N 1
ATOM 797 C CA . GLY A 1 101 ? -17.648 -10.138 -5.167 1.00 91.31 101 GLY A CA 1
ATOM 798 C C . GLY A 1 101 ? -16.415 -11.051 -5.111 1.00 91.31 101 GLY A C 1
ATOM 799 O O . GLY A 1 101 ? -16.457 -12.159 -5.635 1.00 91.31 101 GLY A O 1
ATOM 800 N N . GLY A 1 102 ? -15.315 -10.597 -4.496 1.00 92.00 102 GLY A N 1
ATOM 801 C CA . GLY A 1 102 ? -14.057 -11.342 -4.406 1.00 92.00 102 GLY A CA 1
ATOM 802 C C . GLY A 1 102 ? -13.069 -11.136 -5.560 1.00 92.00 102 GLY A C 1
ATOM 803 O O . GLY A 1 102 ? -12.008 -11.754 -5.525 1.00 92.00 102 GLY A O 1
ATOM 804 N N . GLU A 1 103 ? -13.343 -10.259 -6.537 1.00 94.94 103 GLU A N 1
ATOM 805 C CA . GLU A 1 103 ? -12.387 -9.947 -7.622 1.00 94.94 103 GLU A CA 1
ATOM 806 C C . GLU A 1 103 ? -11.064 -9.373 -7.092 1.00 94.94 103 GLU A C 1
ATOM 808 O O . GLU A 1 103 ? -9.981 -9.655 -7.603 1.00 94.94 103 GLU A O 1
ATOM 813 N N . TRP A 1 104 ? -11.155 -8.579 -6.028 1.00 95.62 104 TRP A N 1
ATOM 814 C CA . TRP A 1 104 ? -10.028 -8.095 -5.245 1.00 95.62 104 TRP A CA 1
ATOM 815 C C . TRP A 1 104 ? -10.473 -7.851 -3.800 1.00 95.62 104 TRP A C 1
ATOM 817 O O . TRP A 1 104 ? -11.650 -7.589 -3.527 1.00 95.62 104 TRP A O 1
ATOM 827 N N . LYS A 1 105 ? -9.521 -7.953 -2.863 1.00 94.06 105 LYS A N 1
ATOM 828 C CA . LYS A 1 105 ? -9.754 -7.788 -1.420 1.00 94.06 105 LYS A CA 1
ATOM 829 C C . LYS A 1 105 ? -9.177 -6.457 -0.935 1.00 94.06 105 LYS A C 1
ATOM 831 O O . LYS A 1 105 ? -7.959 -6.289 -0.897 1.00 94.06 105 LYS A O 1
ATOM 836 N N . ALA A 1 106 ? -10.042 -5.542 -0.512 1.00 95.12 106 ALA A N 1
ATOM 837 C CA . ALA A 1 106 ? -9.678 -4.327 0.205 1.00 95.12 106 ALA A CA 1
ATOM 838 C C . ALA A 1 106 ? -9.190 -4.652 1.626 1.00 95.12 106 ALA A C 1
ATOM 840 O O . ALA A 1 106 ? -9.724 -5.545 2.295 1.00 95.12 106 ALA A O 1
ATOM 841 N N . LYS A 1 107 ? -8.197 -3.896 2.101 1.00 95.19 107 LYS A N 1
ATOM 842 C CA . LYS A 1 107 ? -7.635 -3.986 3.455 1.00 95.19 107 LYS A CA 1
ATOM 843 C C . LYS A 1 107 ? -7.349 -2.589 4.000 1.00 95.19 107 LYS A C 1
ATOM 845 O O . LYS A 1 107 ? -7.148 -1.659 3.224 1.00 95.19 107 LYS A O 1
ATOM 850 N N . LEU A 1 108 ? -7.285 -2.473 5.325 1.00 95.62 108 LEU A N 1
ATOM 851 C CA . LEU A 1 108 ? -6.736 -1.293 5.989 1.00 95.62 108 LEU A CA 1
ATOM 852 C C . LEU A 1 108 ? -5.210 -1.295 5.812 1.00 95.62 108 LEU A C 1
ATOM 854 O O . LEU A 1 108 ? -4.521 -2.104 6.423 1.00 95.62 108 LEU A O 1
ATOM 858 N N . ASN A 1 109 ? -4.697 -0.421 4.950 1.00 92.81 109 ASN A N 1
ATOM 859 C CA . ASN A 1 109 ? -3.267 -0.161 4.754 1.00 92.81 109 ASN A CA 1
ATOM 860 C C . ASN A 1 109 ? -2.894 1.244 5.256 1.00 92.81 109 ASN A C 1
ATOM 862 O O . ASN A 1 109 ? -3.781 2.032 5.586 1.00 92.81 109 ASN A O 1
ATOM 866 N N . LEU A 1 110 ? -1.597 1.576 5.286 1.00 92.12 110 LEU A N 1
ATOM 867 C CA . LEU A 1 110 ? -1.124 2.887 5.746 1.00 92.12 110 LEU A CA 1
ATOM 868 C C . LEU A 1 110 ? -1.859 4.026 5.027 1.00 92.12 110 LEU A C 1
ATOM 870 O O . LEU A 1 110 ? -2.354 4.940 5.677 1.00 92.12 110 LEU A O 1
ATOM 874 N N . GLU A 1 111 ? -1.995 3.929 3.705 1.00 91.88 111 GLU A N 1
ATOM 875 C CA . GLU A 1 111 ? -2.612 4.948 2.856 1.00 91.88 111 GLU A CA 1
ATOM 876 C C . GLU A 1 111 ? -4.087 5.185 3.201 1.00 91.88 111 GLU A C 1
ATOM 878 O O . GLU A 1 111 ? -4.530 6.331 3.229 1.00 91.88 111 GLU A O 1
ATOM 883 N N . SER A 1 112 ? -4.840 4.127 3.516 1.00 92.06 112 SER A N 1
ATOM 884 C CA . SER A 1 112 ? -6.249 4.221 3.923 1.00 92.06 112 SER A CA 1
ATOM 885 C C . SER A 1 112 ? -6.447 4.848 5.304 1.00 92.06 112 SER A C 1
ATOM 887 O O . SER A 1 112 ? -7.523 5.379 5.584 1.00 92.06 112 SER A O 1
ATOM 889 N N . LEU A 1 113 ? -5.422 4.792 6.161 1.00 94.94 113 LEU A N 1
ATOM 890 C CA . LEU A 1 113 ? -5.451 5.347 7.514 1.00 94.94 113 LEU A CA 1
ATOM 891 C C . LEU A 1 113 ? -4.983 6.807 7.567 1.00 94.94 113 LEU A C 1
ATOM 893 O O . LEU A 1 113 ? -5.164 7.475 8.584 1.00 94.94 113 LEU A O 1
ATOM 897 N N . LEU A 1 114 ? -4.377 7.315 6.491 1.00 94.19 114 LEU A N 1
ATOM 898 C CA . LEU A 1 114 ? -3.975 8.715 6.411 1.00 94.19 114 LEU A CA 1
ATOM 899 C C . LEU A 1 114 ? -5.201 9.638 6.472 1.00 94.19 114 LEU A C 1
ATOM 901 O O . LEU A 1 114 ? -6.242 9.305 5.904 1.00 94.19 114 LEU A O 1
ATOM 905 N N . PRO A 1 115 ? -5.084 10.849 7.044 1.00 93.50 115 PRO A N 1
ATOM 906 C CA . PRO A 1 115 ? -6.121 11.864 6.904 1.00 93.50 115 PRO A CA 1
ATOM 907 C C . PRO A 1 115 ? -6.389 12.182 5.429 1.00 93.50 115 PRO A C 1
ATOM 909 O O . PRO A 1 115 ? -5.465 12.188 4.611 1.00 93.50 115 PRO A O 1
ATOM 912 N N . GLU A 1 116 ? -7.630 12.537 5.091 1.00 92.19 116 GLU A N 1
ATOM 913 C CA . GLU A 1 116 ? -8.067 12.778 3.704 1.00 92.19 116 GLU A CA 1
ATOM 914 C C . GLU A 1 116 ? -7.151 13.756 2.946 1.00 92.19 116 GLU A C 1
ATOM 916 O O . GLU A 1 116 ? -6.823 13.547 1.778 1.00 92.19 116 GLU A O 1
ATOM 921 N N . LYS A 1 117 ? -6.657 14.798 3.628 1.00 92.44 117 LYS A N 1
ATOM 922 C CA . LYS A 1 117 ? -5.675 15.742 3.076 1.00 92.44 117 LYS A CA 1
ATOM 923 C C . LYS A 1 117 ? -4.450 15.027 2.491 1.00 92.44 117 LYS A C 1
ATOM 925 O O . LYS A 1 117 ? -4.026 15.361 1.388 1.00 92.44 117 LYS A O 1
ATOM 930 N N . TYR A 1 118 ? -3.883 14.068 3.219 1.00 92.81 118 TYR A N 1
ATOM 931 C CA . TYR A 1 118 ? -2.706 13.318 2.786 1.00 92.81 118 TYR A CA 1
ATOM 932 C C . TYR A 1 118 ? -3.058 12.286 1.719 1.00 92.81 118 TYR A C 1
ATOM 934 O O . TYR A 1 118 ? -2.315 12.172 0.749 1.00 92.81 118 TYR A O 1
ATOM 942 N N . GLN A 1 119 ? -4.219 11.629 1.819 1.00 93.56 119 GLN A N 1
ATOM 943 C CA . GLN A 1 119 ? -4.717 10.747 0.754 1.00 93.56 119 GLN A CA 1
ATOM 944 C C . GLN A 1 119 ? -4.800 11.491 -0.589 1.00 93.56 119 GLN A C 1
ATOM 946 O O . GLN A 1 119 ? -4.318 11.007 -1.611 1.00 93.56 119 GLN A O 1
ATOM 951 N N . ARG A 1 120 ? -5.319 12.727 -0.583 1.00 93.12 120 ARG A N 1
ATOM 952 C CA . ARG A 1 120 ? -5.384 13.586 -1.776 1.00 93.12 120 ARG A CA 1
ATOM 953 C C . ARG A 1 120 ? -4.010 13.992 -2.303 1.00 93.12 120 ARG A C 1
ATOM 955 O O . ARG A 1 120 ? -3.843 14.088 -3.515 1.00 93.12 120 ARG A O 1
ATOM 962 N N . ILE A 1 121 ? -3.035 14.232 -1.423 1.00 92.31 121 ILE A N 1
ATOM 963 C CA . ILE A 1 121 ? -1.661 14.570 -1.826 1.00 92.31 121 ILE A CA 1
ATOM 964 C C . ILE A 1 121 ? -1.023 13.413 -2.596 1.00 92.31 121 ILE A C 1
ATOM 966 O O . ILE A 1 121 ? -0.315 13.674 -3.564 1.00 92.31 121 ILE A O 1
ATOM 970 N N . LEU A 1 122 ? -1.305 12.157 -2.237 1.00 93.25 122 LEU A N 1
ATOM 971 C CA . LEU A 1 122 ? -0.787 11.003 -2.981 1.00 93.25 122 LEU A CA 1
ATOM 972 C C . LEU A 1 122 ? -1.259 11.004 -4.451 1.00 93.25 122 LEU A C 1
ATOM 974 O O . LEU A 1 122 ? -0.524 10.573 -5.341 1.00 93.25 122 LEU A O 1
ATOM 978 N N . CYS A 1 123 ? -2.426 11.591 -4.735 1.00 94.19 123 CYS A N 1
ATOM 979 C CA . CYS A 1 123 ? -2.989 11.768 -6.075 1.00 94.19 123 CYS A CA 1
ATOM 980 C C . CYS A 1 123 ? -2.544 13.088 -6.741 1.00 94.19 123 CYS A C 1
ATOM 982 O O . CYS A 1 123 ? -3.361 13.934 -7.101 1.00 94.19 123 CYS A O 1
ATOM 984 N N . GLY A 1 124 ? -1.236 13.268 -6.942 1.00 92.19 124 GLY A N 1
ATOM 985 C CA . GLY A 1 124 ? -0.644 14.525 -7.429 1.00 92.19 124 GLY A CA 1
ATOM 986 C C . GLY A 1 124 ? -0.852 14.880 -8.909 1.00 92.19 124 GLY A C 1
ATOM 987 O O . GLY A 1 124 ? -0.398 15.937 -9.356 1.00 92.19 124 GLY A O 1
ATOM 988 N N . LEU A 1 125 ? -1.504 14.020 -9.697 1.00 90.44 125 LEU A N 1
ATOM 989 C CA . LEU A 1 125 ? -1.760 14.286 -11.112 1.00 90.44 125 LEU A CA 1
ATOM 990 C C . LEU A 1 125 ? -2.762 15.439 -11.257 1.00 90.44 125 LEU A C 1
ATOM 992 O O . LEU A 1 125 ? -3.940 15.307 -10.928 1.00 90.44 125 LEU A O 1
ATOM 996 N N . LYS A 1 126 ? -2.307 16.568 -11.803 1.00 85.44 126 LYS A N 1
ATOM 997 C CA . LYS A 1 126 ? -3.198 17.678 -12.151 1.00 85.44 126 LYS A CA 1
ATOM 998 C C . LYS A 1 126 ? -3.934 17.363 -13.447 1.00 85.44 126 LYS A C 1
ATOM 1000 O O . LYS A 1 126 ? -3.340 16.858 -14.400 1.00 85.44 126 LYS A O 1
ATOM 1005 N N . GLN A 1 127 ? -5.223 17.689 -13.488 1.00 76.75 127 GLN A N 1
ATOM 1006 C CA . GLN A 1 127 ? -6.025 17.536 -14.693 1.00 76.75 127 GLN A CA 1
ATOM 1007 C C . GLN A 1 127 ? -5.384 18.319 -15.845 1.00 76.75 127 GLN A C 1
ATOM 1009 O O . GLN A 1 127 ? -5.047 19.496 -15.711 1.00 76.75 127 GLN A O 1
ATOM 1014 N N . VAL A 1 128 ? -5.207 17.650 -16.982 1.00 73.75 128 VAL A N 1
ATOM 1015 C CA . VAL A 1 128 ? -4.757 18.298 -18.212 1.00 73.75 128 VAL A CA 1
ATOM 1016 C C . VAL A 1 128 ? -5.896 19.197 -18.693 1.00 73.75 128 VAL A C 1
ATOM 1018 O O . VAL A 1 128 ? -6.975 18.704 -19.028 1.00 73.75 128 VAL A O 1
ATOM 1021 N N . TYR A 1 129 ? -5.687 20.515 -18.696 1.00 65.81 129 TYR A N 1
ATOM 1022 C CA . TYR A 1 129 ? -6.692 21.466 -19.167 1.00 65.81 129 TYR A CA 1
ATOM 1023 C C . TYR A 1 129 ? -7.025 21.200 -20.642 1.00 65.81 129 TYR A C 1
ATOM 1025 O O . TYR A 1 129 ? -6.139 20.941 -21.464 1.00 65.81 129 TYR A O 1
ATOM 1033 N N . LYS A 1 130 ? -8.315 21.277 -21.003 1.00 59.50 130 LYS A N 1
ATOM 1034 C CA . LYS A 1 130 ? -8.752 21.225 -22.408 1.00 59.50 130 LYS A CA 1
ATOM 1035 C C . LYS A 1 130 ? -7.991 22.301 -23.196 1.00 59.50 130 LYS A C 1
ATOM 1037 O O . LYS A 1 130 ? -8.187 23.485 -22.963 1.00 59.50 130 LYS A O 1
ATOM 1042 N N . GLY A 1 131 ? -7.111 21.878 -24.105 1.00 62.34 131 GLY A N 1
ATOM 1043 C CA . GLY A 1 131 ? -6.258 22.767 -24.907 1.00 62.34 131 GLY A CA 1
ATOM 1044 C C . GLY A 1 131 ? -4.755 22.548 -24.712 1.00 62.34 131 GLY A C 1
ATOM 1045 O O . GLY A 1 131 ? -3.978 22.874 -25.611 1.00 62.34 131 GLY A O 1
ATOM 1046 N N . SER A 1 132 ? -4.339 21.908 -23.615 1.00 62.56 132 SER A N 1
ATOM 1047 C CA . SER A 1 132 ? -2.965 21.440 -23.424 1.00 62.56 132 SER A CA 1
ATOM 1048 C C . SER A 1 132 ? -2.690 20.284 -24.385 1.00 62.56 132 SER A C 1
ATOM 1050 O O . SER A 1 132 ? -2.908 19.111 -24.083 1.00 62.56 132 SER A O 1
ATOM 1052 N N . LYS A 1 133 ? -2.240 20.599 -25.599 1.00 60.44 133 LYS A N 1
ATOM 1053 C CA . LYS A 1 133 ? -1.715 19.579 -26.503 1.00 60.44 133 LYS A CA 1
ATOM 1054 C C . LYS A 1 133 ? -0.399 19.110 -25.894 1.00 60.44 133 LYS A C 1
ATOM 1056 O O . LYS A 1 133 ? 0.548 19.891 -25.834 1.00 60.44 133 LYS A O 1
ATOM 1061 N N . ALA A 1 134 ? -0.326 17.845 -25.471 1.00 62.78 134 ALA A N 1
ATOM 1062 C CA . ALA A 1 134 ? 0.973 17.200 -25.309 1.00 62.78 134 ALA A CA 1
ATOM 1063 C C . ALA A 1 134 ? 1.772 17.492 -26.589 1.00 62.78 134 ALA A C 1
ATOM 1065 O O . ALA A 1 134 ? 1.167 17.419 -27.671 1.00 62.78 134 ALA A O 1
ATOM 1066 N N . PRO A 1 135 ? 3.061 17.873 -26.508 1.00 61.03 135 PRO A N 1
ATOM 1067 C CA . PRO A 1 135 ? 3.865 18.054 -27.701 1.00 61.03 135 PRO A CA 1
ATOM 1068 C C . PRO A 1 135 ? 3.739 16.762 -28.493 1.00 61.03 135 PRO A C 1
ATOM 1070 O O . PRO A 1 135 ? 4.235 15.711 -28.082 1.00 61.03 135 PRO A O 1
ATOM 1073 N N . ARG A 1 136 ? 2.973 16.814 -29.594 1.00 57.03 136 ARG A N 1
ATOM 1074 C CA . ARG A 1 136 ? 2.889 15.687 -30.508 1.00 57.03 136 ARG A CA 1
ATOM 1075 C C . ARG A 1 136 ? 4.329 15.436 -30.858 1.00 57.03 136 ARG A C 1
ATOM 1077 O O . ARG A 1 136 ? 5.005 16.357 -31.319 1.00 57.03 136 ARG A O 1
ATOM 1084 N N . SER A 1 137 ? 4.796 14.224 -30.580 1.00 54.97 137 SER A N 1
ATOM 1085 C CA . SER A 1 137 ? 6.063 13.776 -31.111 1.00 54.97 137 SER A CA 1
ATOM 1086 C C . SER A 1 137 ? 6.047 14.189 -32.577 1.00 54.97 137 SER A C 1
ATOM 1088 O O . SER A 1 137 ? 5.256 13.657 -33.356 1.00 54.97 137 SER A O 1
ATOM 1090 N N . LYS A 1 138 ? 6.899 15.149 -32.956 1.00 50.53 138 LYS A N 1
ATOM 1091 C CA . LYS A 1 138 ? 7.291 15.343 -34.348 1.00 50.53 138 LYS A CA 1
ATOM 1092 C C . LYS A 1 138 ? 8.144 14.132 -34.738 1.00 50.53 138 LYS A C 1
ATOM 1094 O O . LYS A 1 138 ? 9.230 14.294 -35.283 1.00 50.53 138 LYS A O 1
ATOM 1099 N N . ARG A 1 139 ? 7.691 12.902 -34.442 1.00 52.97 139 ARG A N 1
ATOM 1100 C CA . ARG A 1 139 ? 7.985 11.751 -35.276 1.00 52.97 139 ARG A CA 1
ATOM 1101 C C . ARG A 1 139 ? 7.496 12.214 -36.619 1.00 52.97 139 ARG A C 1
ATOM 1103 O O . ARG A 1 139 ? 6.296 12.239 -36.880 1.00 52.97 139 ARG A O 1
ATOM 1110 N N . ALA A 1 140 ? 8.449 12.758 -37.364 1.00 48.03 140 ALA A N 1
ATOM 1111 C CA . ALA A 1 140 ? 8.248 13.207 -38.702 1.00 48.03 140 ALA A CA 1
ATOM 1112 C C . ALA A 1 140 ? 7.427 12.109 -39.357 1.00 48.03 140 ALA A C 1
ATOM 1114 O O . ALA A 1 140 ? 7.768 10.927 -39.266 1.00 48.03 140 ALA A O 1
ATOM 1115 N N . SER A 1 141 ? 6.344 12.507 -39.994 1.00 49.28 141 SER A N 1
ATOM 1116 C CA . SER A 1 141 ? 5.660 11.752 -41.027 1.00 49.28 141 SER A CA 1
ATOM 1117 C C . SER A 1 141 ? 6.603 11.475 -42.214 1.00 49.28 141 SER A C 1
ATOM 1119 O O . SER A 1 141 ? 6.203 11.569 -43.366 1.00 49.28 141 SER A O 1
ATOM 1121 N N . LYS A 1 142 ? 7.877 11.140 -41.959 1.00 49.59 142 LYS A N 1
ATOM 1122 C CA . LYS A 1 142 ? 8.750 10.446 -42.891 1.00 49.59 142 LYS A CA 1
ATOM 1123 C C . LYS A 1 142 ? 8.141 9.063 -43.025 1.00 49.59 142 LYS A C 1
ATOM 1125 O O . LYS A 1 142 ? 8.341 8.237 -42.141 1.00 49.59 142 LYS A O 1
ATOM 1130 N N . GLY A 1 143 ? 7.310 8.913 -44.058 1.00 50.28 143 GLY A N 1
ATOM 1131 C CA . GLY A 1 143 ? 6.691 7.679 -44.533 1.00 50.28 143 GLY A CA 1
ATOM 1132 C C . GLY A 1 143 ? 6.742 6.546 -43.523 1.00 50.28 143 GLY A C 1
ATOM 1133 O O . GLY A 1 143 ? 7.617 5.688 -43.602 1.00 50.28 143 GLY A O 1
ATOM 1134 N N . VAL A 1 144 ? 5.816 6.545 -42.561 1.00 52.72 144 VAL A N 1
ATOM 1135 C CA . VAL A 1 144 ? 5.554 5.330 -41.797 1.00 52.72 144 VAL A CA 1
ATOM 1136 C C . VAL A 1 144 ? 4.956 4.378 -42.820 1.00 52.72 144 VAL A C 1
ATOM 1138 O O . VAL A 1 144 ? 3.751 4.405 -43.062 1.00 52.72 144 VAL A O 1
ATOM 1141 N N . THR A 1 145 ? 5.794 3.562 -43.468 1.00 55.47 145 THR A N 1
ATOM 1142 C CA . THR A 1 145 ? 5.319 2.292 -44.002 1.00 55.47 145 THR A CA 1
ATOM 1143 C C . THR A 1 145 ? 4.539 1.689 -42.856 1.00 55.47 145 THR A C 1
ATOM 1145 O O . THR A 1 145 ? 5.060 1.541 -41.746 1.00 55.47 145 THR A O 1
ATOM 1148 N N . LYS A 1 146 ? 3.235 1.512 -43.074 1.00 55.88 146 LYS A N 1
ATOM 1149 C CA . LYS A 1 146 ? 2.313 0.951 -42.099 1.00 55.88 146 LYS A CA 1
ATOM 1150 C C . LYS A 1 146 ? 2.861 -0.446 -41.839 1.00 55.88 146 LYS A C 1
ATOM 1152 O O . LYS A 1 146 ? 2.562 -1.371 -42.583 1.00 55.88 146 LYS A O 1
ATOM 1157 N N . ARG A 1 147 ? 3.783 -0.584 -40.880 1.00 59.38 147 ARG A N 1
ATOM 1158 C CA . ARG A 1 147 ? 4.280 -1.880 -40.441 1.00 59.38 147 ARG A CA 1
ATOM 1159 C C . ARG A 1 147 ? 3.018 -2.545 -39.937 1.00 59.38 147 ARG A C 1
ATOM 1161 O O . ARG A 1 147 ? 2.495 -2.149 -38.898 1.00 59.38 147 ARG A O 1
ATOM 1168 N N . ILE A 1 148 ? 2.470 -3.452 -40.739 1.00 59.16 148 ILE A N 1
ATOM 1169 C CA . ILE A 1 148 ? 1.399 -4.335 -40.315 1.00 59.16 148 ILE A CA 1
ATOM 1170 C C . ILE A 1 148 ? 2.077 -5.211 -39.274 1.00 59.16 148 ILE A C 1
ATOM 1172 O O . ILE A 1 148 ? 2.730 -6.204 -39.584 1.00 59.16 148 ILE A O 1
ATOM 1176 N N . VAL A 1 149 ? 2.062 -4.737 -38.031 1.00 63.50 149 VAL A N 1
ATOM 1177 C CA . VAL A 1 149 ? 2.533 -5.519 -36.908 1.00 63.50 149 VAL A CA 1
ATOM 1178 C C . VAL A 1 149 ? 1.463 -6.581 -36.731 1.00 63.50 149 VAL A C 1
ATOM 1180 O O . VAL A 1 149 ? 0.372 -6.300 -36.242 1.00 63.50 149 VAL A O 1
ATOM 1183 N N . SER A 1 150 ? 1.761 -7.790 -37.200 1.00 63.44 150 SER A N 1
ATOM 1184 C CA . SER A 1 150 ? 1.037 -8.996 -36.819 1.00 63.44 150 SER A CA 1
ATOM 1185 C C . SER A 1 150 ? 1.262 -9.194 -35.320 1.00 63.44 150 SER A C 1
ATOM 1187 O O . SER A 1 150 ? 2.195 -9.880 -34.901 1.00 63.44 150 SER A O 1
ATOM 1189 N N . CYS A 1 151 ? 0.461 -8.522 -34.499 1.00 62.03 151 CYS A N 1
ATOM 1190 C CA . CYS A 1 151 ? 0.432 -8.757 -33.068 1.00 62.03 151 CYS A CA 1
ATOM 1191 C C . CYS A 1 151 ? -0.234 -10.113 -32.839 1.00 62.03 151 CYS A C 1
ATOM 1193 O O . CYS A 1 151 ? -1.453 -10.206 -32.728 1.00 62.03 151 CYS A O 1
ATOM 1195 N N . THR A 1 152 ? 0.565 -11.171 -32.743 1.00 64.88 152 THR A N 1
ATOM 1196 C CA . THR A 1 152 ? 0.160 -12.369 -32.011 1.00 64.88 152 THR A CA 1
ATOM 1197 C C . THR A 1 152 ? 0.020 -11.952 -30.551 1.00 64.88 152 THR A C 1
ATOM 1199 O O . THR A 1 152 ? 1.000 -11.880 -29.812 1.00 64.88 152 THR A O 1
ATOM 1202 N N . TYR A 1 153 ? -1.190 -11.552 -30.154 1.00 62.06 153 TYR A N 1
ATOM 1203 C CA . TYR A 1 153 ? -1.487 -11.185 -28.775 1.00 62.06 153 TYR A CA 1
ATOM 1204 C C . TYR A 1 153 ? -1.232 -12.412 -27.897 1.00 62.06 153 TYR A C 1
ATOM 1206 O O . TYR A 1 153 ? -1.995 -13.378 -27.909 1.00 62.06 153 TYR A O 1
ATOM 1214 N N . LYS A 1 154 ? -0.116 -12.400 -27.162 1.00 64.31 154 LYS A N 1
ATOM 1215 C CA . LYS A 1 154 ? 0.028 -13.283 -26.010 1.00 64.31 154 LYS A CA 1
ATOM 1216 C C . LYS A 1 154 ? -1.002 -12.824 -24.985 1.00 64.31 154 LYS A C 1
ATOM 1218 O O . LYS A 1 154 ? -1.059 -11.631 -24.694 1.00 64.31 154 LYS A O 1
ATOM 1223 N N . ARG A 1 155 ? -1.797 -13.762 -24.463 1.00 79.31 155 ARG A N 1
ATOM 1224 C CA . ARG A 1 155 ? -2.775 -13.480 -23.398 1.00 79.31 155 ARG A CA 1
ATOM 1225 C C . ARG A 1 155 ? -2.098 -12.902 -22.152 1.00 79.31 155 ARG A C 1
ATOM 1227 O O . ARG A 1 155 ? -2.676 -12.037 -21.511 1.00 79.31 155 ARG A O 1
ATOM 1234 N N . ASP A 1 156 ? -0.837 -13.279 -21.930 1.00 87.88 156 ASP A N 1
ATOM 1235 C CA . ASP A 1 156 ? -0.027 -12.837 -20.800 1.00 87.88 156 ASP A CA 1
ATOM 1236 C C . ASP A 1 156 ? 1.290 -12.206 -21.270 1.00 87.88 156 ASP A C 1
ATOM 1238 O O . ASP A 1 156 ? 2.007 -12.745 -22.125 1.00 87.88 156 ASP A O 1
ATOM 1242 N N . PHE A 1 157 ? 1.622 -11.046 -20.705 1.00 90.88 157 PHE A N 1
ATOM 1243 C CA . PHE A 1 157 ? 2.879 -10.351 -20.952 1.00 90.88 157 PHE A CA 1
ATOM 1244 C C . PHE A 1 157 ? 3.367 -9.663 -19.680 1.00 90.88 157 PHE A C 1
ATOM 1246 O O . PHE A 1 157 ? 2.712 -8.758 -19.168 1.00 90.88 157 PHE A O 1
ATOM 1253 N N . ASP A 1 158 ? 4.563 -10.042 -19.236 1.00 93.88 158 ASP A N 1
ATOM 1254 C CA . ASP A 1 158 ? 5.299 -9.348 -18.187 1.00 93.88 158 ASP A CA 1
ATOM 1255 C C . ASP A 1 158 ? 6.613 -8.797 -18.758 1.00 93.88 158 ASP A C 1
ATOM 1257 O O . ASP A 1 158 ? 7.437 -9.514 -19.338 1.00 93.88 158 ASP A O 1
ATOM 1261 N N . VAL A 1 159 ? 6.815 -7.490 -18.596 1.00 93.62 159 VAL A N 1
ATOM 1262 C CA . VAL A 1 159 ? 8.024 -6.774 -19.024 1.00 93.62 159 VAL A CA 1
ATOM 1263 C C . VAL A 1 159 ? 9.281 -7.322 -18.329 1.00 93.62 159 VAL A C 1
ATOM 1265 O O . VAL A 1 159 ? 10.346 -7.391 -18.946 1.00 93.62 159 VAL A O 1
ATOM 1268 N N . ARG A 1 160 ? 9.151 -7.782 -17.079 1.00 93.38 160 ARG A N 1
ATOM 1269 C CA . ARG A 1 160 ? 10.244 -8.331 -16.265 1.00 93.38 160 ARG A CA 1
ATOM 1270 C C . ARG A 1 160 ? 10.736 -9.667 -16.799 1.00 93.38 160 ARG A C 1
ATOM 1272 O O . ARG A 1 160 ? 11.915 -9.973 -16.659 1.00 93.38 160 ARG A O 1
ATOM 1279 N N . ASP A 1 161 ? 9.855 -10.435 -17.431 1.00 94.38 161 ASP A N 1
ATOM 1280 C CA . ASP A 1 161 ? 10.204 -11.723 -18.028 1.00 94.38 161 ASP A CA 1
ATOM 1281 C C . ASP A 1 161 ? 10.756 -11.540 -19.442 1.00 94.38 161 ASP A C 1
ATOM 1283 O O . ASP A 1 161 ? 11.708 -12.213 -19.840 1.00 94.38 161 ASP A O 1
ATOM 1287 N N . LYS A 1 162 ? 10.215 -10.576 -20.199 1.00 93.88 162 LYS A N 1
ATOM 1288 C CA . LYS A 1 162 ? 10.708 -10.265 -21.546 1.00 93.88 162 LYS A CA 1
ATOM 1289 C C . LYS A 1 162 ? 12.138 -9.714 -21.538 1.00 93.88 162 LYS A C 1
ATOM 1291 O O . LYS A 1 162 ? 12.902 -10.025 -22.452 1.00 93.88 162 LYS A O 1
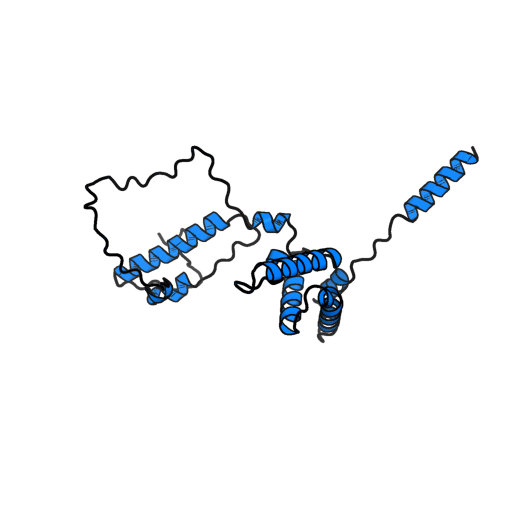ATOM 1296 N N . TRP A 1 163 ? 12.483 -8.910 -20.532 1.00 93.12 163 TRP A N 1
ATOM 1297 C CA . TRP A 1 163 ? 13.821 -8.350 -20.328 1.00 93.12 163 TRP A CA 1
ATOM 1298 C C . TRP A 1 163 ? 14.350 -8.728 -18.947 1.00 93.12 163 TRP A C 1
ATOM 1300 O O . TRP A 1 163 ? 14.573 -7.874 -18.091 1.00 93.12 163 TRP A O 1
ATOM 1310 N N . SER A 1 164 ? 14.577 -10.026 -18.744 1.00 93.38 164 SER A N 1
ATOM 1311 C CA . SER A 1 164 ? 15.036 -10.591 -17.470 1.00 93.38 164 SER A CA 1
ATOM 1312 C C . SER A 1 164 ? 16.334 -9.969 -16.942 1.00 93.38 164 SER A C 1
ATOM 1314 O O . SER A 1 164 ? 16.479 -9.796 -15.734 1.00 93.38 164 SER A O 1
ATOM 1316 N N . CYS A 1 165 ? 17.239 -9.527 -17.820 1.00 89.50 165 CYS A N 1
ATOM 1317 C CA . CYS A 1 165 ? 18.448 -8.788 -17.438 1.00 89.50 165 CYS A CA 1
ATOM 1318 C C . CYS A 1 165 ? 18.158 -7.431 -16.768 1.00 89.50 165 CYS A C 1
ATOM 1320 O O . CYS A 1 165 ? 18.987 -6.930 -16.017 1.00 89.50 165 CYS A O 1
ATOM 1322 N N . CYS A 1 166 ? 16.985 -6.844 -17.019 1.00 91.12 166 CYS A N 1
ATOM 1323 C CA . CYS A 1 166 ? 16.506 -5.606 -16.405 1.00 91.12 166 CYS A CA 1
ATOM 1324 C C . CYS A 1 166 ? 15.520 -5.861 -15.257 1.00 91.12 166 CYS A C 1
ATOM 1326 O O . CYS A 1 166 ? 15.025 -4.905 -14.664 1.00 91.12 166 CYS A O 1
ATOM 1328 N N . LYS A 1 167 ? 15.223 -7.126 -14.921 1.00 92.00 167 LYS A N 1
ATOM 1329 C CA . LYS A 1 167 ? 14.169 -7.493 -13.962 1.00 92.00 167 LYS A CA 1
ATOM 1330 C C . LYS A 1 167 ? 14.311 -6.781 -12.626 1.00 92.00 167 LYS A C 1
ATOM 1332 O O . LYS A 1 167 ? 13.309 -6.318 -12.099 1.00 92.00 167 LYS A O 1
ATOM 1337 N N . GLN A 1 168 ? 15.525 -6.679 -12.093 1.00 88.06 168 GLN A N 1
ATOM 1338 C CA . GLN A 1 168 ? 15.753 -6.029 -10.801 1.00 88.06 168 GLN A CA 1
ATOM 1339 C C . GLN A 1 168 ? 15.463 -4.523 -10.837 1.00 88.06 168 GLN A C 1
ATOM 1341 O O . GLN A 1 168 ? 14.878 -3.998 -9.899 1.00 88.06 168 GLN A O 1
ATOM 1346 N N . ILE A 1 169 ? 15.805 -3.855 -11.941 1.00 89.25 169 ILE A N 1
ATOM 1347 C CA . ILE A 1 169 ? 15.529 -2.427 -12.143 1.00 89.25 169 ILE A CA 1
ATOM 1348 C C . ILE A 1 169 ? 14.020 -2.208 -12.287 1.00 89.25 169 ILE A C 1
ATOM 1350 O O . ILE A 1 169 ? 13.448 -1.396 -11.573 1.00 89.25 169 ILE A O 1
ATOM 1354 N N . ILE A 1 170 ? 13.364 -3.001 -13.138 1.00 92.12 170 ILE A N 1
ATOM 1355 C CA . ILE A 1 170 ? 11.927 -2.872 -13.423 1.00 92.12 170 ILE A CA 1
ATOM 1356 C C . ILE A 1 170 ? 11.059 -3.284 -12.222 1.00 92.12 170 ILE A C 1
ATOM 1358 O O . ILE A 1 170 ? 9.944 -2.803 -12.048 1.00 92.12 170 ILE A O 1
ATOM 1362 N N . SER A 1 171 ? 11.545 -4.200 -11.380 1.00 91.25 171 SER A N 1
ATOM 1363 C CA . SER A 1 171 ? 10.821 -4.638 -10.176 1.00 91.25 171 SER A CA 1
ATOM 1364 C C . SER A 1 171 ? 10.960 -3.662 -9.009 1.00 91.25 171 SER A C 1
ATOM 1366 O O . SER A 1 171 ? 10.328 -3.876 -7.975 1.00 91.25 171 SER A O 1
ATOM 1368 N N . TYR A 1 172 ? 11.788 -2.624 -9.137 1.00 89.31 172 TYR A N 1
ATOM 1369 C CA . TYR A 1 172 ? 11.935 -1.621 -8.098 1.00 89.31 172 TYR A CA 1
ATOM 1370 C C . TYR A 1 172 ? 10.667 -0.768 -8.005 1.00 89.31 172 TYR A C 1
ATOM 1372 O O . TYR A 1 172 ? 10.283 -0.095 -8.959 1.00 89.31 172 TYR A O 1
ATOM 1380 N N . ILE A 1 173 ? 10.026 -0.785 -6.836 1.00 89.69 173 ILE A N 1
ATOM 1381 C CA . ILE A 1 173 ? 8.820 -0.000 -6.565 1.00 89.69 173 ILE A CA 1
ATOM 1382 C C . ILE A 1 173 ? 9.228 1.292 -5.843 1.00 89.69 173 ILE A C 1
ATOM 1384 O O . ILE A 1 173 ? 9.599 1.233 -4.667 1.00 89.69 173 ILE A O 1
ATOM 1388 N N . PRO A 1 174 ? 9.188 2.460 -6.512 1.00 89.19 174 PRO A N 1
ATOM 1389 C CA . PRO A 1 174 ? 9.565 3.719 -5.885 1.00 89.19 174 PRO A CA 1
ATOM 1390 C C . PRO A 1 174 ? 8.492 4.191 -4.898 1.00 89.19 174 PRO A C 1
ATOM 1392 O O . PRO A 1 174 ? 7.293 4.079 -5.156 1.00 89.19 174 PRO A O 1
ATOM 1395 N N . ASN A 1 175 ? 8.925 4.796 -3.792 1.00 88.38 175 ASN A N 1
ATOM 1396 C CA . ASN A 1 175 ? 8.037 5.450 -2.835 1.00 88.38 175 ASN A CA 1
ATOM 1397 C C . ASN A 1 175 ? 8.032 6.967 -3.080 1.00 88.38 175 ASN A C 1
ATOM 1399 O O . ASN A 1 175 ? 9.071 7.618 -2.984 1.00 88.38 175 ASN A O 1
ATOM 1403 N N . GLN A 1 176 ? 6.865 7.536 -3.390 1.00 89.12 176 GLN A N 1
ATOM 1404 C CA . GLN A 1 176 ? 6.711 8.977 -3.632 1.00 89.12 176 GLN A CA 1
ATOM 1405 C C . GLN A 1 176 ? 6.678 9.830 -2.347 1.00 89.12 176 GLN A C 1
ATOM 1407 O O . GLN A 1 176 ? 6.740 11.059 -2.426 1.00 89.12 176 GLN A O 1
ATOM 1412 N N . GLY A 1 177 ? 6.568 9.198 -1.175 1.00 89.75 177 GLY A N 1
ATOM 1413 C CA . GLY A 1 1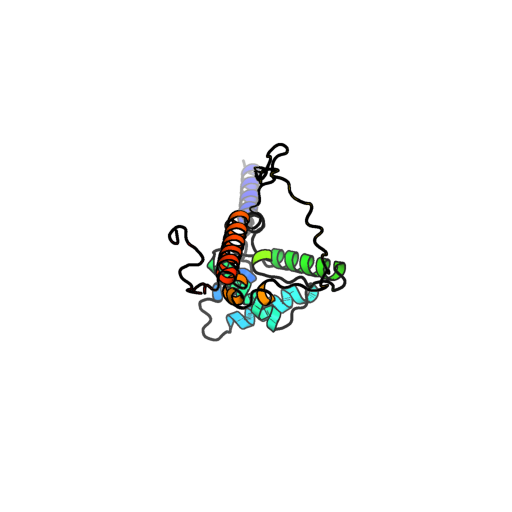77 ? 6.378 9.854 0.117 1.00 89.75 177 GLY A CA 1
ATOM 1414 C C . GLY A 1 177 ? 5.058 10.630 0.208 1.00 89.75 177 GLY A C 1
ATOM 1415 O O . GLY A 1 177 ? 4.147 10.452 -0.599 1.00 89.75 177 GLY A O 1
ATOM 1416 N N . PHE A 1 178 ? 4.959 11.559 1.162 1.00 88.50 178 PHE A N 1
ATOM 1417 C CA . PHE A 1 178 ? 3.810 12.471 1.291 1.00 88.50 178 PHE A CA 1
ATOM 1418 C C . PHE A 1 178 ? 3.891 13.660 0.32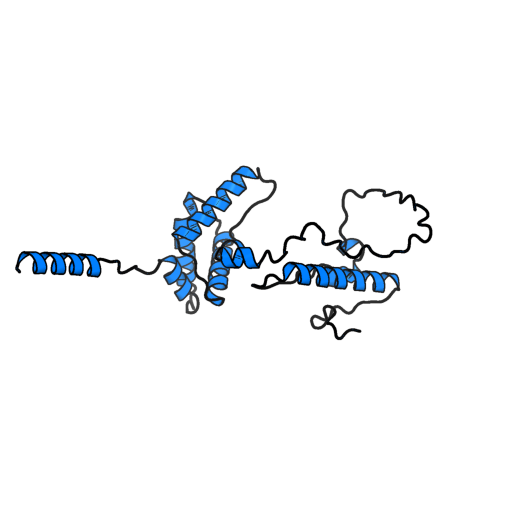6 1.00 88.50 178 PHE A C 1
ATOM 1420 O O . PHE A 1 178 ? 3.703 14.814 0.709 1.00 88.50 178 PHE A O 1
ATOM 1427 N N . CYS A 1 179 ? 4.196 13.378 -0.938 1.00 90.19 179 CYS A N 1
ATOM 1428 C CA . CYS A 1 179 ? 4.297 14.366 -1.999 1.00 90.19 179 CYS A CA 1
ATOM 1429 C C . CYS A 1 179 ? 3.390 13.979 -3.171 1.00 90.19 179 CYS A C 1
ATOM 1431 O O . CYS A 1 179 ? 3.277 12.806 -3.528 1.00 90.19 179 CYS A O 1
ATOM 1433 N N . GLY A 1 180 ? 2.791 14.980 -3.820 1.00 93.44 180 GLY A N 1
ATOM 1434 C CA . GLY A 1 180 ? 2.052 14.827 -5.078 1.00 93.44 180 GLY A CA 1
ATOM 1435 C C . GLY A 1 180 ? 2.961 14.653 -6.291 1.00 93.44 180 GLY A C 1
ATOM 1436 O O . GLY A 1 180 ? 2.748 15.275 -7.331 1.00 93.44 180 GLY A O 1
ATOM 1437 N N . SER A 1 181 ? 4.000 13.834 -6.154 1.00 94.19 181 SER A N 1
ATOM 1438 C CA . SER A 1 181 ? 5.044 13.605 -7.152 1.00 94.19 181 SER A CA 1
ATOM 1439 C C . SER A 1 181 ? 4.800 12.361 -8.009 1.00 94.19 181 SER A C 1
ATOM 1441 O O . SER A 1 181 ? 5.648 12.044 -8.839 1.00 94.19 181 SER A O 1
ATOM 1443 N N . CYS A 1 182 ? 3.649 11.683 -7.875 1.00 93.75 182 CYS A N 1
ATOM 1444 C CA . CYS A 1 182 ? 3.330 10.448 -8.608 1.00 93.75 182 CYS A CA 1
ATOM 1445 C C . CYS A 1 182 ? 3.585 10.556 -10.123 1.00 93.75 182 CYS A C 1
ATOM 1447 O O . CYS A 1 182 ? 4.131 9.639 -10.730 1.00 93.75 182 CYS A O 1
ATOM 1449 N N . TRP A 1 183 ? 3.264 11.704 -10.729 1.00 93.75 183 TRP A N 1
ATOM 1450 C CA . TRP A 1 183 ? 3.475 11.969 -12.154 1.00 93.75 183 TRP A CA 1
ATOM 1451 C C . TRP A 1 183 ? 4.965 11.971 -12.534 1.00 93.75 183 TRP A C 1
ATOM 1453 O O . TRP A 1 183 ? 5.331 11.461 -13.592 1.00 93.75 183 TRP A O 1
ATOM 1463 N N . ALA A 1 184 ? 5.828 12.507 -11.670 1.00 92.44 184 ALA A N 1
ATOM 1464 C CA . ALA A 1 184 ? 7.269 12.565 -11.880 1.00 92.44 184 ALA A CA 1
ATOM 1465 C C . ALA A 1 184 ? 7.924 11.215 -11.565 1.00 92.44 184 ALA A C 1
ATOM 1467 O O . ALA A 1 184 ? 8.707 10.717 -12.368 1.00 92.44 184 ALA A O 1
ATOM 1468 N N . VAL A 1 185 ? 7.543 10.592 -10.445 1.00 92.25 185 VAL A N 1
ATOM 1469 C CA . VAL A 1 185 ? 8.050 9.283 -10.009 1.00 92.25 185 VAL A CA 1
ATOM 1470 C C . VAL A 1 185 ? 7.735 8.200 -11.043 1.00 92.25 185 VAL A C 1
ATOM 1472 O O . VAL A 1 185 ? 8.638 7.478 -11.461 1.00 92.25 185 VAL A O 1
ATOM 1475 N N . ALA A 1 186 ? 6.492 8.132 -11.531 1.00 92.62 186 ALA A N 1
ATOM 1476 C CA . ALA A 1 186 ? 6.106 7.179 -12.572 1.00 92.62 186 ALA A CA 1
ATOM 1477 C C . ALA A 1 186 ? 6.856 7.429 -13.892 1.00 92.62 186 ALA A C 1
ATOM 1479 O O . ALA A 1 186 ? 7.288 6.484 -14.552 1.00 92.62 186 ALA A O 1
ATOM 1480 N N . THR A 1 187 ? 7.055 8.699 -14.267 1.00 92.88 187 THR A N 1
ATOM 1481 C CA . THR A 1 187 ? 7.796 9.060 -15.488 1.00 92.88 187 THR A CA 1
ATOM 1482 C C . THR A 1 187 ? 9.270 8.667 -15.389 1.00 92.88 187 THR A C 1
ATOM 1484 O O . THR A 1 187 ? 9.806 8.075 -16.325 1.00 92.88 187 THR A O 1
ATOM 1487 N N . ALA A 1 188 ? 9.920 8.959 -14.260 1.00 91.00 188 ALA A N 1
ATOM 1488 C CA . ALA A 1 188 ? 11.316 8.611 -14.017 1.00 91.00 188 ALA A CA 1
ATOM 1489 C C . ALA A 1 188 ? 11.522 7.089 -13.963 1.00 91.00 188 ALA A C 1
ATOM 1491 O O . ALA A 1 188 ? 12.442 6.577 -14.594 1.00 91.00 188 ALA A O 1
ATOM 1492 N N . SER A 1 189 ? 10.627 6.353 -13.293 1.00 90.38 189 SER A N 1
ATOM 1493 C CA . SER A 1 189 ? 10.653 4.883 -13.257 1.00 90.38 189 SER A CA 1
ATOM 1494 C C . SER A 1 189 ? 10.547 4.282 -14.664 1.00 90.38 189 SER A C 1
ATOM 1496 O O . SER A 1 189 ? 11.422 3.523 -15.076 1.00 90.38 189 SER A O 1
ATOM 1498 N N . ALA A 1 190 ? 9.576 4.718 -15.473 1.00 93.50 190 ALA A N 1
ATOM 1499 C CA . ALA A 1 190 ? 9.438 4.229 -16.845 1.00 93.50 190 ALA A CA 1
ATOM 1500 C C . ALA A 1 190 ? 10.625 4.613 -17.754 1.00 93.50 190 ALA A C 1
ATOM 1502 O O . ALA A 1 190 ? 10.954 3.880 -18.691 1.00 93.50 190 ALA A O 1
ATOM 1503 N N . TYR A 1 191 ? 11.259 5.768 -17.522 1.00 92.31 191 TYR A N 1
ATOM 1504 C CA . TYR A 1 191 ? 12.475 6.166 -18.236 1.00 92.31 191 TYR A CA 1
ATOM 1505 C C . TYR A 1 191 ? 13.643 5.228 -17.911 1.00 92.31 191 TYR A C 1
ATOM 1507 O O . TYR A 1 191 ? 14.279 4.712 -18.830 1.00 92.31 191 TYR A O 1
ATOM 1515 N N . THR A 1 192 ? 13.869 4.959 -16.625 1.00 89.38 192 THR A N 1
ATOM 1516 C CA . THR A 1 192 ? 14.883 4.024 -16.122 1.00 89.38 192 THR A CA 1
ATOM 1517 C C . THR A 1 192 ? 14.721 2.635 -16.741 1.00 89.38 192 THR A C 1
ATOM 1519 O O . THR A 1 192 ? 15.684 2.081 -17.282 1.00 89.38 192 THR A O 1
ATOM 1522 N N . ASP A 1 193 ? 13.494 2.108 -16.765 1.00 92.25 193 ASP A N 1
ATOM 1523 C CA . ASP A 1 193 ? 13.183 0.814 -17.381 1.00 92.25 193 ASP A CA 1
ATOM 1524 C C . ASP A 1 193 ? 13.556 0.794 -18.865 1.00 92.25 193 ASP A C 1
ATOM 1526 O O . ASP A 1 193 ? 14.252 -0.106 -19.347 1.00 92.25 193 ASP A O 1
ATOM 1530 N N . ARG A 1 194 ? 13.121 1.821 -19.606 1.00 93.75 194 ARG A N 1
ATOM 1531 C CA . ARG A 1 194 ? 13.398 1.951 -21.042 1.00 93.75 194 ARG A CA 1
ATOM 1532 C C . ARG A 1 194 ? 14.884 2.072 -21.320 1.00 93.75 194 ARG A C 1
ATOM 1534 O O . ARG A 1 194 ? 15.359 1.463 -22.273 1.00 93.75 194 ARG A O 1
ATOM 1541 N N . TYR A 1 195 ? 15.615 2.822 -20.507 1.00 91.00 195 TYR A N 1
ATOM 1542 C CA . TYR A 1 195 ? 17.054 2.965 -20.661 1.00 91.00 195 TYR A CA 1
ATOM 1543 C C . TYR A 1 195 ? 17.765 1.614 -20.498 1.00 91.00 195 TYR A C 1
ATOM 1545 O O . TYR A 1 195 ? 18.579 1.246 -21.351 1.00 91.00 195 TYR A O 1
ATOM 1553 N N . CYS A 1 196 ? 17.401 0.823 -19.480 1.00 90.75 196 CYS A N 1
ATOM 1554 C CA . CYS A 1 196 ? 17.937 -0.530 -19.329 1.00 90.75 196 CYS A CA 1
ATOM 1555 C C . CYS A 1 196 ? 17.609 -1.413 -20.540 1.00 90.75 196 CYS A C 1
ATOM 1557 O O . CYS A 1 196 ? 18.493 -2.079 -21.080 1.00 90.75 196 CYS A O 1
ATOM 1559 N N . ILE A 1 197 ? 16.359 -1.382 -21.011 1.00 94.31 197 ILE A N 1
ATOM 1560 C CA . ILE A 1 197 ? 15.911 -2.162 -22.172 1.00 94.31 197 ILE A CA 1
ATOM 1561 C C . ILE A 1 197 ? 16.692 -1.780 -23.437 1.00 94.31 197 ILE A C 1
ATOM 1563 O O . ILE A 1 197 ? 17.128 -2.659 -24.182 1.00 94.31 197 ILE A O 1
ATOM 1567 N N . GLU A 1 198 ? 16.896 -0.488 -23.695 1.00 93.88 198 GLU A N 1
ATOM 1568 C CA . GLU A 1 198 ? 17.649 -0.024 -24.865 1.00 93.88 198 GLU A CA 1
ATOM 1569 C C . GLU A 1 198 ? 19.138 -0.384 -24.784 1.00 93.88 198 GLU A C 1
ATOM 1571 O O . GLU A 1 198 ? 19.747 -0.707 -25.805 1.00 93.88 198 GLU A O 1
ATOM 1576 N N . ARG A 1 199 ? 19.726 -0.405 -23.583 1.00 91.56 199 ARG A N 1
ATOM 1577 C CA . ARG A 1 199 ? 21.087 -0.921 -23.366 1.00 91.56 199 ARG A CA 1
ATOM 1578 C C . ARG A 1 199 ? 21.176 -2.423 -23.597 1.00 91.56 199 ARG A C 1
ATOM 1580 O O . ARG A 1 199 ? 22.052 -2.864 -24.339 1.00 91.56 199 ARG A O 1
ATOM 1587 N N . ALA A 1 200 ? 20.239 -3.190 -23.049 1.00 90.38 200 ALA A N 1
ATOM 1588 C CA . ALA A 1 200 ? 20.193 -4.639 -23.211 1.00 90.38 200 ALA A CA 1
ATOM 1589 C C . ALA A 1 200 ? 20.086 -5.047 -24.689 1.00 90.38 200 ALA A C 1
ATOM 1591 O O . ALA A 1 200 ? 20.771 -5.967 -25.130 1.00 90.38 200 ALA A O 1
ATOM 1592 N N . LYS A 1 201 ? 19.305 -4.312 -25.496 1.00 92.69 201 LYS A N 1
ATOM 1593 C CA . LYS A 1 201 ? 19.227 -4.516 -26.957 1.00 92.69 201 LYS A CA 1
ATOM 1594 C C . LYS A 1 201 ? 20.567 -4.332 -27.677 1.00 92.69 201 LYS A C 1
ATOM 1596 O O . LYS A 1 201 ? 20.750 -4.899 -28.748 1.00 92.69 201 LYS A O 1
ATOM 1601 N N . LYS A 1 202 ? 21.483 -3.546 -27.109 1.00 93.25 202 LYS A N 1
ATOM 1602 C CA . LYS A 1 202 ? 22.849 -3.333 -27.612 1.00 93.25 202 LYS A CA 1
ATOM 1603 C C . LYS A 1 202 ? 23.867 -4.314 -27.011 1.00 93.25 202 LYS A C 1
ATOM 1605 O O . LYS A 1 202 ? 25.061 -4.122 -27.202 1.00 93.25 202 LYS A O 1
ATOM 1610 N N . GLY A 1 203 ? 23.421 -5.322 -26.258 1.00 91.25 203 GLY A N 1
ATOM 1611 C CA . GLY A 1 203 ? 24.298 -6.265 -25.557 1.00 91.25 203 GLY A CA 1
ATOM 1612 C C . GLY A 1 203 ? 24.980 -5.681 -24.315 1.00 91.25 203 GLY A C 1
ATOM 1613 O O . GLY A 1 203 ? 25.915 -6.282 -23.797 1.00 91.25 203 GLY A O 1
ATOM 1614 N N . LEU A 1 204 ? 24.537 -4.514 -23.832 1.00 86.94 204 LEU A N 1
ATOM 1615 C CA . LEU A 1 204 ? 25.126 -3.850 -22.671 1.00 86.94 204 LEU A CA 1
ATOM 1616 C C . LEU A 1 204 ? 24.396 -4.239 -21.385 1.00 86.94 204 LEU A C 1
ATOM 1618 O O . LEU A 1 204 ? 23.165 -4.240 -21.328 1.00 86.94 204 LEU A O 1
ATOM 1622 N N . ILE A 1 205 ? 25.167 -4.474 -20.324 1.00 82.75 205 ILE A N 1
ATOM 1623 C CA . ILE A 1 205 ? 24.640 -4.667 -18.973 1.00 82.75 205 ILE A CA 1
ATOM 1624 C C . ILE A 1 205 ? 24.430 -3.297 -18.322 1.00 82.75 205 ILE A C 1
ATOM 1626 O O . ILE A 1 205 ? 25.215 -2.357 -18.502 1.00 82.75 205 ILE A O 1
ATOM 1630 N N . THR A 1 206 ? 23.339 -3.181 -17.574 1.00 82.69 206 THR A N 1
ATOM 1631 C CA . THR A 1 206 ? 23.047 -2.015 -16.745 1.00 82.69 206 THR A CA 1
ATOM 1632 C C . THR A 1 206 ? 23.327 -2.384 -15.289 1.00 82.69 206 THR A C 1
ATOM 1634 O O . THR A 1 206 ? 22.660 -3.283 -14.774 1.00 82.69 206 THR A O 1
ATOM 1637 N N . PRO A 1 207 ? 24.310 -1.749 -14.626 1.00 73.44 207 PRO A N 1
ATOM 1638 C CA . PRO A 1 207 ? 24.590 -2.009 -13.221 1.00 73.44 207 PRO A CA 1
ATOM 1639 C C . PRO A 1 207 ? 23.372 -1.683 -12.353 1.00 73.44 207 PRO A C 1
ATOM 1641 O O . PRO A 1 207 ? 22.818 -0.592 -12.442 1.00 73.44 207 PRO A O 1
ATOM 1644 N N . ASN A 1 208 ? 22.971 -2.618 -11.495 1.00 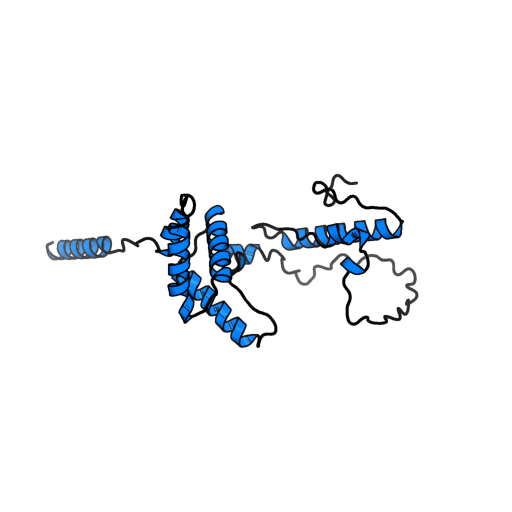64.50 208 ASN A N 1
ATOM 1645 C CA . ASN A 1 208 ? 21.914 -2.404 -10.509 1.00 64.50 208 ASN A CA 1
ATOM 1646 C C . ASN A 1 208 ? 22.532 -1.964 -9.175 1.00 64.50 208 ASN A C 1
ATOM 1648 O O . ASN A 1 208 ? 22.565 -2.729 -8.211 1.00 64.50 208 ASN A O 1
ATOM 1652 N N . ILE A 1 209 ? 23.113 -0.765 -9.145 1.00 61.25 209 ILE A N 1
ATOM 1653 C CA . ILE A 1 209 ? 23.694 -0.204 -7.923 1.00 61.25 209 ILE A CA 1
ATOM 1654 C C . ILE A 1 209 ? 22.644 0.724 -7.323 1.00 61.25 209 ILE A C 1
ATOM 1656 O O . ILE A 1 209 ? 22.243 1.698 -7.953 1.00 61.25 209 ILE A O 1
ATOM 1660 N N . THR A 1 210 ? 22.219 0.440 -6.094 1.00 52.41 210 THR A N 1
ATOM 1661 C CA . THR A 1 210 ? 21.162 1.139 -5.332 1.00 52.41 210 THR A CA 1
ATOM 1662 C C . THR A 1 210 ? 21.371 2.648 -5.142 1.00 52.41 210 THR A C 1
ATOM 1664 O O . THR A 1 210 ? 20.504 3.314 -4.585 1.00 52.41 210 THR A O 1
ATOM 1667 N N . ARG A 1 211 ? 22.494 3.204 -5.609 1.00 51.94 211 ARG A N 1
ATOM 1668 C CA . ARG A 1 211 ? 22.786 4.643 -5.604 1.00 51.94 211 ARG A CA 1
ATOM 1669 C C . ARG A 1 211 ? 22.451 5.358 -6.921 1.00 51.94 211 ARG A C 1
ATOM 1671 O O . ARG A 1 211 ? 22.290 6.571 -6.885 1.00 51.94 211 ARG A O 1
ATOM 1678 N N . ASN A 1 212 ? 22.273 4.637 -8.035 1.00 52.19 212 ASN A N 1
ATOM 1679 C CA . ASN A 1 212 ? 22.051 5.226 -9.362 1.00 52.19 212 ASN A CA 1
ATOM 1680 C C . ASN A 1 212 ? 20.849 4.576 -10.065 1.00 52.19 212 ASN A C 1
ATOM 1682 O O . ASN A 1 212 ? 20.977 3.902 -11.087 1.00 52.19 212 ASN A O 1
ATOM 1686 N N . ILE A 1 213 ? 19.647 4.813 -9.539 1.00 56.06 213 ILE A N 1
ATOM 1687 C CA . ILE A 1 213 ? 18.433 4.736 -10.360 1.00 56.06 213 ILE A CA 1
ATOM 1688 C C . ILE A 1 213 ? 18.461 6.000 -11.229 1.00 56.06 213 ILE A C 1
ATOM 1690 O O . ILE A 1 213 ? 17.894 7.010 -10.831 1.00 56.06 213 ILE A O 1
ATOM 1694 N N . PHE A 1 214 ? 19.250 5.968 -12.310 1.00 56.34 214 PHE A N 1
ATOM 1695 C CA . PHE A 1 214 ? 19.528 7.060 -13.258 1.00 56.34 214 PHE A CA 1
ATOM 1696 C C . PHE A 1 214 ? 19.259 8.456 -12.705 1.00 56.34 214 PHE A C 1
ATOM 1698 O O . PHE A 1 214 ? 18.235 9.082 -12.993 1.00 56.34 214 PHE A O 1
ATOM 1705 N N . SER A 1 215 ? 20.185 8.926 -11.873 1.00 49.81 215 SER A N 1
ATOM 1706 C CA . SER A 1 215 ? 20.148 10.317 -11.437 1.00 49.81 215 SER A CA 1
ATOM 1707 C C . SER A 1 215 ? 20.513 11.214 -12.624 1.00 49.81 215 SER A C 1
ATOM 1709 O O . SER A 1 215 ? 21.126 10.766 -13.594 1.00 49.81 215 SER A O 1
ATOM 1711 N N . SER A 1 216 ? 20.189 12.505 -12.550 1.00 43.31 216 SER A N 1
ATOM 1712 C CA . SER A 1 216 ? 20.588 13.505 -13.555 1.00 43.31 216 SER A CA 1
ATOM 1713 C C . SER A 1 216 ? 22.105 13.597 -13.801 1.00 43.31 216 SER A C 1
ATOM 1715 O O . SER A 1 216 ? 22.517 14.343 -14.682 1.00 43.31 216 SER A O 1
AT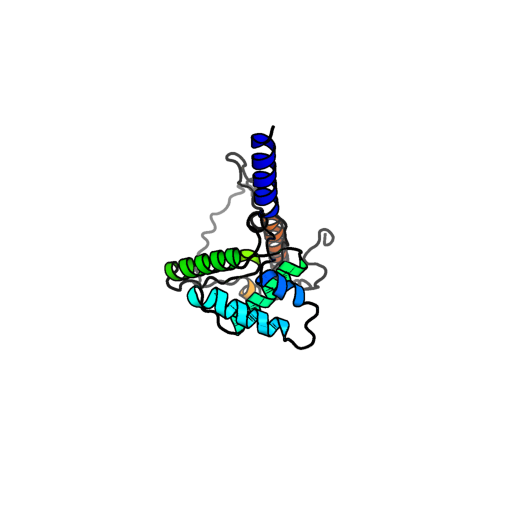OM 1717 N N . TYR A 1 217 ? 22.919 12.876 -13.025 1.00 36.41 217 TYR A N 1
ATOM 1718 C CA . TYR A 1 217 ? 24.375 12.815 -13.126 1.00 36.41 217 TYR A CA 1
ATOM 1719 C C . TYR A 1 217 ? 24.905 11.636 -13.963 1.00 36.41 217 TYR A C 1
ATOM 1721 O O . TYR A 1 217 ? 26.111 11.543 -14.146 1.00 36.41 217 TYR A O 1
ATOM 1729 N N . ASP A 1 218 ? 24.045 10.745 -14.478 1.00 43.19 218 ASP A N 1
ATOM 1730 C CA . ASP A 1 218 ? 24.451 9.611 -15.334 1.00 43.19 218 ASP A CA 1
ATOM 1731 C C . ASP A 1 218 ? 24.460 9.956 -16.853 1.00 43.19 218 ASP A C 1
ATOM 1733 O O . ASP A 1 218 ? 24.351 9.056 -17.695 1.00 43.19 218 ASP A O 1
ATOM 1737 N N . LEU A 1 219 ? 24.557 11.249 -17.210 1.00 39.56 219 LEU A N 1
ATOM 1738 C CA . LEU A 1 219 ? 24.714 11.763 -18.585 1.00 39.56 219 LEU A CA 1
ATOM 1739 C C . LEU A 1 219 ? 26.164 12.145 -18.893 1.00 39.56 219 LEU A C 1
ATOM 1741 O O . LEU A 1 219 ? 26.767 12.856 -18.061 1.00 39.56 219 LEU A O 1
#

Radius of gyration: 27.16 Å; chains: 1; bounding box: 56×56×86 Å

Organism: Meloidogyne hapla (NCBI:txid6305)

Sequence (219 aa):
MKKIIIIFSILLIINITTTKKYPDPLEELINGLPGDSYGVILGKLIDYLKKLLGPILPLNDAELRDLTERLRELKRVELSITSAELQNRANQVAIINKQTGGEWKAKLNLESLLPEKYQRILCGLKQVYKGSKAPRSKRASKGVTKRIVSCTYKRDFDVRDKWSCCKQIISYIPNQGFCGSCWAVATASAYTDRYCIERAKKGLITPNITRNIFSSYDL